Protein AF-A0A673BD05-F1 (afdb_monomer_lite)

InterPro domains:
  IPR001156 Transferrin-like domain [PF00405] (2-275)
  IPR001156 Transferrin-like domain [PR00422] (5-19)
  IPR001156 Transferrin-like domain [PR00422] (37-49)
  IPR001156 Transferrin-like domain [PR00422] (56-79)
  IPR001156 Transferrin-like domain [PR00422] (84-100)
  IPR001156 Transferrin-like domain [PR00422] (126-147)
  IPR001156 Transferrin-like domain [PR00422] (188-206)
  IPR001156 Transferrin-like domain [PR00422] (239-257)
  IPR001156 Transferrin-like domain [PR00422] (259-275)
  IPR001156 Transferrin-like domain [PS51408] (1-275)
  IPR001156 Transferrin-like domain [SM00094] (1-281)
  IPR018195 Transferrin family, iron binding site [PS00205] (39-48)
  IPR018195 Transferrin family, iron binding site [PS00206] (129-145)

Secondary structure (DSSP, 8-state):
--SS--EEEE-HHHHHHHHHTT-EEEEEEE-STTS-SEEEEEEEEETTS---GGG-TT-EEEES-TT-IIIIIHHHHHHHHHH--S-GGGTSSEEE-TTS-TTSGGGTT----GGGTT-SSTTSTT-HHHHHHHHHHTTS-SEEEEETTHHHHTSTT-S-GGGTT--GGGEEEE-TT-SS-EEGGGTTTS-SEEEEPPEEEE-GGGHHHHHHHHHHHHHHHSTT-S-SS--TT--GGG---SS-TT--EEEE-S-S-HHHHH-HHHHHHHHHHTT-GGG-TTS-----

Organism: NCBI:txid375764

Sequence (288 aa):
ANGEADFVSADGGEVFTAGKCGLVPVMAEQYDENTAFSYYAVAVVKKGSQVTWQNLQGKRSCHTGIGRTAGWNVPMSHIYNQTNECNFTQFFSSGCAPGADPSSPFCKQCAGIGEDKCSANDDEPYYGYTGAFKCLVEDSGDVAFIKHTTVPENADGNGPDFSQSLSSADFELICPGSQNPVPVTEFASCNLARVPAHAVISHPENRTKIVGILQELQNSFGPNGTNTRFRIFKSEGGRNLLFKDSTKCLQEVQTNNFESFLGNEYINAVRSLRQCTANTPGLYFTLP

Foldseek 3Di:
DPPPDFKFWFFLLVLLVVLVVQWFFWWFFDLDPPDDQWFFWFKKFFPPLPDAPVNQFQWEEAFQAFQDQQRHLLVQLVVCVVPVDLPCCRRYVAYDHAPDDCVGSNQPLWDADDPLRSHQDVSTCLHHQQSSVVSNLVVSTRIGTHTLCSLVCQEPCNRPPSHRDHHQQRMFTHAPPDPDTHRSVCSVVGGSDTAGGTGMIGNPVCSVVVNVVQVVCCCQADPVHPDPVHHPLDDPPQPQPRHGVSGRGIGTDPDRNSCVRGDPSNVSSLVSCVVNVVRNPPSDPPDD

pLDDT: mean 88.71, std 11.87, range [30.31, 98.81]

Radius of gyration: 19.37 Å; chains: 1; bounding box: 47×38×54 Å

Structure (mmCIF, N/CA/C/O backbone):
data_AF-A0A673BD05-F1
#
_entry.id   AF-A0A673BD05-F1
#
loop_
_atom_site.group_PDB
_atom_site.id
_atom_site.type_symbol
_atom_site.label_atom_id
_atom_site.label_alt_id
_atom_site.label_comp_id
_atom_site.label_asym_id
_atom_site.label_entity_id
_atom_site.label_seq_id
_atom_site.pdbx_PDB_ins_code
_atom_site.Cartn_x
_atom_site.Cartn_y
_atom_site.Cartn_z
_atom_site.occupancy
_atom_site.B_iso_or_equiv
_atom_site.auth_seq_id
_atom_site.auth_comp_id
_atom_site.auth_asym_id
_atom_site.auth_atom_id
_atom_site.pdbx_PDB_model_num
ATOM 1 N N . ALA A 1 1 ? 17.372 -14.437 -15.830 1.00 60.25 1 ALA A N 1
ATOM 2 C CA . ALA A 1 1 ? 18.686 -14.762 -15.228 1.00 60.25 1 ALA A CA 1
ATOM 3 C C . ALA A 1 1 ? 19.567 -15.582 -16.173 1.00 60.25 1 ALA A C 1
ATOM 5 O O . ALA A 1 1 ? 20.737 -15.263 -16.309 1.00 60.25 1 ALA A O 1
ATOM 6 N N . ASN A 1 2 ? 19.028 -16.601 -16.851 1.00 79.81 2 ASN A N 1
ATOM 7 C CA . ASN A 1 2 ? 19.734 -17.411 -17.857 1.00 79.81 2 ASN A CA 1
ATOM 8 C C . ASN A 1 2 ? 19.851 -16.757 -19.257 1.00 79.81 2 ASN A C 1
ATOM 10 O O . ASN A 1 2 ? 20.350 -17.400 -20.173 1.00 79.81 2 ASN A O 1
ATOM 14 N N . GLY A 1 3 ? 19.398 -15.508 -19.435 1.00 78.69 3 GLY A N 1
ATOM 15 C CA . GLY A 1 3 ? 19.480 -14.780 -20.710 1.00 78.69 3 GLY A CA 1
ATOM 16 C C . GLY A 1 3 ? 18.372 -15.083 -21.728 1.00 78.69 3 GLY A C 1
ATOM 17 O O . GLY A 1 3 ? 18.466 -14.631 -22.861 1.00 78.69 3 GLY A O 1
ATOM 18 N N . GLU A 1 4 ? 17.321 -15.820 -21.352 1.00 90.00 4 GLU A N 1
ATOM 19 C CA . GLU A 1 4 ? 16.196 -16.140 -22.255 1.00 90.00 4 GLU A CA 1
ATOM 20 C C . GLU A 1 4 ? 15.139 -15.024 -22.354 1.00 90.00 4 GLU A C 1
ATOM 22 O O . GLU A 1 4 ? 14.319 -15.023 -23.269 1.00 90.00 4 GLU A O 1
ATOM 27 N N . ALA A 1 5 ? 15.156 -14.069 -21.420 1.00 91.56 5 ALA A N 1
ATOM 28 C CA . ALA A 1 5 ? 14.274 -12.906 -21.392 1.00 91.56 5 ALA A CA 1
ATOM 29 C C . ALA A 1 5 ? 15.035 -11.669 -20.893 1.00 91.56 5 ALA A C 1
ATOM 31 O O . ALA A 1 5 ? 15.895 -11.779 -20.015 1.00 91.56 5 ALA A O 1
ATOM 32 N N . ASP A 1 6 ? 14.687 -10.498 -21.434 1.00 92.81 6 ASP A N 1
ATOM 33 C CA . ASP A 1 6 ? 15.426 -9.253 -21.192 1.00 92.81 6 ASP A CA 1
ATOM 34 C C . ASP A 1 6 ? 14.848 -8.404 -20.051 1.00 92.81 6 ASP A C 1
ATOM 36 O O . ASP A 1 6 ? 15.608 -7.819 -19.279 1.00 92.81 6 ASP A O 1
ATOM 40 N N . PHE A 1 7 ? 13.518 -8.319 -19.943 1.00 95.12 7 PHE A N 1
ATOM 41 C CA . PHE A 1 7 ? 12.847 -7.525 -18.916 1.00 95.12 7 PHE A CA 1
ATOM 42 C C . PHE A 1 7 ? 11.444 -8.045 -18.591 1.00 95.12 7 PHE A C 1
ATOM 44 O O . PHE A 1 7 ? 10.824 -8.743 -19.392 1.00 95.12 7 PHE A O 1
ATOM 51 N N . VAL A 1 8 ? 10.932 -7.663 -17.424 1.00 94.00 8 VAL A N 1
ATOM 52 C CA . VAL A 1 8 ? 9.550 -7.921 -16.989 1.00 94.00 8 VAL A CA 1
ATOM 53 C C . VAL A 1 8 ? 9.107 -6.810 -16.034 1.00 94.00 8 VAL A C 1
ATOM 55 O O . VAL A 1 8 ? 9.956 -6.268 -15.326 1.00 94.00 8 VAL A O 1
ATOM 58 N N . SER A 1 9 ? 7.820 -6.439 -16.021 1.00 91.69 9 SER A N 1
ATOM 59 C CA . SER A 1 9 ? 7.276 -5.599 -14.941 1.00 91.69 9 SER A CA 1
ATOM 60 C C . SER A 1 9 ? 7.016 -6.468 -13.720 1.00 91.69 9 SER A C 1
ATOM 62 O O . SER A 1 9 ? 6.392 -7.519 -13.837 1.00 91.69 9 SER A O 1
ATOM 64 N N . ALA A 1 10 ? 7.508 -6.031 -12.571 1.00 86.81 10 ALA A N 1
ATOM 65 C CA . ALA A 1 10 ? 7.537 -6.799 -11.343 1.00 86.81 10 ALA A CA 1
ATOM 66 C C . ALA A 1 10 ? 7.006 -5.962 -10.176 1.00 86.81 10 ALA A C 1
ATOM 68 O O . ALA A 1 10 ? 7.249 -4.751 -10.101 1.00 86.81 10 ALA A O 1
ATOM 69 N N . ASP A 1 11 ? 6.300 -6.595 -9.241 1.00 82.12 11 ASP A N 1
ATOM 70 C CA . ASP A 1 11 ? 5.928 -5.932 -7.991 1.00 82.12 11 ASP A CA 1
ATOM 71 C C . ASP A 1 11 ? 7.146 -5.749 -7.060 1.00 82.12 11 ASP A C 1
ATOM 73 O O . ASP A 1 11 ? 8.225 -6.297 -7.284 1.00 82.12 11 ASP A O 1
ATOM 77 N N . GLY A 1 12 ? 7.010 -4.956 -5.993 1.00 80.12 12 GLY A N 1
ATOM 78 C CA . GLY A 1 12 ? 8.133 -4.656 -5.094 1.00 80.12 12 GLY A CA 1
ATOM 79 C C . GLY A 1 12 ? 8.805 -5.889 -4.460 1.00 80.12 12 GLY A C 1
ATOM 80 O O . GLY A 1 12 ? 10.018 -5.880 -4.230 1.00 80.12 12 GLY A O 1
ATOM 81 N N . GLY A 1 13 ? 8.061 -6.963 -4.190 1.00 77.25 13 GLY A N 1
ATOM 82 C CA . GLY A 1 13 ? 8.586 -8.203 -3.615 1.00 77.25 13 GLY A CA 1
ATOM 83 C C . GLY A 1 13 ? 9.377 -9.016 -4.638 1.00 77.25 13 GLY A C 1
ATOM 84 O O . GLY A 1 13 ? 10.430 -9.587 -4.323 1.00 77.25 13 GLY A O 1
ATOM 85 N N . GLU A 1 14 ? 8.922 -9.009 -5.885 1.00 82.44 14 GLU A N 1
ATOM 86 C CA . GLU A 1 14 ? 9.647 -9.573 -7.021 1.00 82.44 14 GLU A CA 1
ATOM 87 C C . GLU A 1 14 ? 10.909 -8.762 -7.330 1.00 82.44 14 GLU A C 1
ATOM 89 O O . GLU A 1 14 ? 11.976 -9.349 -7.494 1.00 82.44 14 GLU A O 1
ATOM 94 N N . VAL A 1 15 ? 10.844 -7.426 -7.289 1.00 88.00 15 VAL A N 1
ATOM 95 C CA . VAL A 1 15 ? 12.015 -6.539 -7.418 1.00 88.00 15 VAL A CA 1
ATOM 96 C C . VAL A 1 15 ? 13.051 -6.833 -6.329 1.00 88.00 15 VAL A C 1
ATOM 98 O O . VAL A 1 15 ? 14.248 -6.874 -6.618 1.00 88.00 15 VAL A O 1
ATOM 101 N N . PHE A 1 16 ? 12.624 -7.097 -5.087 1.00 85.75 16 PHE A N 1
ATOM 102 C CA . PHE A 1 16 ? 13.534 -7.516 -4.014 1.00 85.75 16 PHE A CA 1
ATOM 103 C C . PHE A 1 16 ? 14.258 -8.821 -4.366 1.00 85.75 16 PHE A C 1
ATOM 105 O O . PHE A 1 16 ? 15.477 -8.921 -4.210 1.00 85.75 16 PHE A O 1
ATOM 112 N N . THR A 1 17 ? 13.522 -9.818 -4.857 1.00 83.12 17 THR A N 1
ATOM 113 C CA . THR A 1 17 ? 14.085 -11.125 -5.229 1.00 83.12 17 THR A CA 1
ATOM 114 C C . THR A 1 17 ? 15.017 -11.015 -6.435 1.00 83.12 17 THR A C 1
ATOM 116 O O . THR A 1 17 ? 16.146 -11.506 -6.395 1.00 83.12 17 THR A O 1
ATOM 119 N N . ALA A 1 18 ? 14.584 -10.312 -7.478 1.00 88.56 18 ALA A N 1
ATOM 120 C CA . ALA A 1 18 ? 15.349 -10.038 -8.686 1.00 88.56 18 ALA A CA 1
ATOM 121 C C . ALA A 1 18 ? 16.648 -9.279 -8.383 1.00 88.56 18 ALA A C 1
ATOM 123 O O . ALA A 1 18 ? 17.707 -9.631 -8.901 1.00 88.56 18 ALA A O 1
ATOM 124 N N . GLY A 1 19 ? 16.588 -8.302 -7.476 1.00 90.38 19 GLY A N 1
ATOM 125 C CA . GLY A 1 19 ? 17.749 -7.565 -6.989 1.00 90.38 19 GLY A CA 1
ATOM 126 C C . GLY A 1 19 ? 18.784 -8.453 -6.300 1.00 90.38 19 GLY A C 1
ATOM 127 O O . GLY A 1 19 ? 19.981 -8.329 -6.555 1.00 90.38 19 GLY A O 1
ATOM 128 N N . LYS A 1 20 ? 18.338 -9.424 -5.489 1.00 87.75 20 LYS A N 1
ATOM 129 C CA . LYS A 1 20 ? 19.230 -10.448 -4.913 1.00 87.75 20 LYS A CA 1
ATOM 130 C C . LYS A 1 20 ? 19.833 -11.384 -5.968 1.00 87.75 20 LYS A C 1
ATOM 132 O O . LYS A 1 20 ? 20.891 -11.948 -5.716 1.00 87.75 20 LYS A O 1
ATOM 137 N N . CYS A 1 21 ? 19.216 -11.488 -7.144 1.00 89.88 21 CYS A N 1
ATOM 138 C CA . CYS A 1 21 ? 19.740 -12.216 -8.302 1.00 89.88 21 CYS A CA 1
ATOM 139 C C . CYS A 1 21 ? 20.605 -11.346 -9.240 1.00 89.88 21 CYS A C 1
ATOM 141 O O . CYS A 1 21 ? 20.994 -11.815 -10.307 1.00 89.88 21 CYS A O 1
ATOM 143 N N . GLY A 1 22 ? 20.896 -10.089 -8.878 1.00 92.25 22 GLY A N 1
ATOM 144 C CA . GLY A 1 22 ? 21.739 -9.180 -9.664 1.00 92.25 22 GLY A CA 1
ATOM 145 C C . GLY A 1 22 ? 21.015 -8.387 -10.760 1.00 92.25 22 GLY A C 1
ATOM 146 O O . GLY A 1 22 ? 21.675 -7.707 -11.543 1.00 92.25 22 GLY A O 1
ATOM 147 N N . LEU A 1 23 ? 19.681 -8.447 -10.825 1.00 95.00 23 LEU A N 1
ATOM 148 C CA . LEU A 1 23 ? 18.885 -7.601 -11.721 1.00 95.00 23 LEU A CA 1
ATOM 149 C C . LEU A 1 23 ? 18.661 -6.210 -11.113 1.00 95.00 23 LEU A C 1
ATOM 151 O O . LEU A 1 23 ? 18.770 -6.019 -9.901 1.00 95.00 23 LEU A O 1
ATOM 155 N N . VAL A 1 24 ? 18.324 -5.231 -11.953 1.00 96.00 24 VAL A N 1
ATOM 156 C CA . VAL A 1 24 ? 18.143 -3.832 -11.536 1.00 96.00 24 VAL A CA 1
ATOM 157 C C . VAL A 1 24 ? 16.787 -3.282 -11.984 1.00 96.00 24 VAL A C 1
ATOM 159 O O . VAL A 1 24 ? 16.322 -3.633 -13.073 1.00 96.00 24 VAL A O 1
ATOM 162 N N . PRO A 1 25 ? 16.143 -2.410 -11.185 1.00 94.94 25 PRO A N 1
ATOM 163 C CA . PRO A 1 25 ? 14.960 -1.680 -11.626 1.00 94.94 25 PRO A CA 1
ATOM 164 C C . PRO A 1 25 ? 15.358 -0.617 -12.659 1.00 94.94 25 PRO A C 1
ATOM 166 O O . PRO A 1 25 ? 16.278 0.170 -12.428 1.00 94.94 25 PRO A O 1
ATOM 169 N N . VAL A 1 26 ? 14.671 -0.579 -13.801 1.00 95.75 26 VAL A N 1
ATOM 170 C CA . VAL A 1 26 ? 14.999 0.327 -14.919 1.00 95.75 26 VAL A CA 1
ATOM 171 C C . VAL A 1 26 ? 13.970 1.434 -15.100 1.00 95.75 26 VAL A C 1
ATOM 173 O O . VAL A 1 26 ? 14.326 2.610 -15.164 1.00 95.75 26 VAL A O 1
ATOM 176 N N . MET A 1 27 ? 12.688 1.085 -15.103 1.00 94.69 27 MET A N 1
ATOM 177 C CA . MET A 1 27 ? 11.574 2.028 -15.163 1.00 94.69 27 MET A CA 1
ATOM 178 C C . MET A 1 27 ? 10.511 1.599 -14.167 1.00 94.69 27 MET A C 1
ATOM 180 O O . MET A 1 27 ? 10.373 0.409 -13.912 1.00 94.69 27 MET A O 1
ATOM 184 N N . ALA A 1 28 ? 9.760 2.539 -13.612 1.00 92.62 28 ALA A N 1
ATOM 185 C CA . ALA A 1 28 ? 8.678 2.236 -12.689 1.00 92.62 28 ALA A CA 1
ATOM 186 C C . ALA A 1 28 ? 7.338 2.769 -13.200 1.00 92.62 28 ALA A C 1
ATOM 188 O O . ALA A 1 28 ? 7.279 3.767 -13.922 1.00 92.62 28 ALA A O 1
ATOM 189 N N . GLU A 1 29 ? 6.271 2.057 -12.852 1.00 90.12 29 GLU A N 1
ATOM 190 C CA . GLU A 1 29 ? 4.898 2.423 -13.176 1.00 90.12 29 GLU A CA 1
ATOM 191 C C . GLU A 1 29 ? 4.484 3.647 -12.352 1.00 90.12 29 GLU A C 1
ATOM 193 O O . GLU A 1 29 ? 4.625 3.670 -11.129 1.00 90.12 29 GLU A O 1
ATOM 198 N N . GLN A 1 30 ? 3.971 4.676 -13.021 1.00 86.94 30 GLN A N 1
ATOM 199 C CA . GLN A 1 30 ? 3.410 5.856 -12.375 1.00 86.94 30 GLN A CA 1
ATOM 200 C C . GLN A 1 30 ? 1.890 5.822 -12.509 1.00 86.94 30 GLN A C 1
ATOM 202 O O . GLN A 1 30 ? 1.365 5.671 -13.612 1.00 86.94 30 GLN A O 1
ATOM 207 N N . TYR A 1 31 ? 1.178 5.951 -11.390 1.00 76.25 31 TYR A N 1
ATOM 208 C CA . TYR A 1 31 ? -0.287 5.849 -11.355 1.00 76.25 31 TYR A CA 1
ATOM 209 C C . TYR A 1 31 ? -0.986 7.212 -11.232 1.00 76.25 31 TYR A C 1
ATOM 211 O O . TYR A 1 31 ? -2.127 7.343 -11.672 1.00 76.25 31 TYR A O 1
ATOM 219 N N . ASP A 1 32 ? -0.273 8.225 -10.730 1.00 70.56 32 ASP A N 1
ATOM 220 C CA . ASP A 1 32 ? -0.756 9.593 -10.531 1.00 70.56 32 ASP A CA 1
ATOM 221 C C . ASP A 1 32 ? 0.243 10.597 -11.124 1.00 70.56 32 ASP A C 1
ATOM 223 O O . ASP A 1 32 ? 1.454 10.420 -11.004 1.00 70.56 32 ASP A O 1
ATOM 227 N N . GLU A 1 33 ? -0.243 11.674 -11.746 1.00 56.62 33 GLU A N 1
ATOM 228 C CA . GLU A 1 33 ? 0.597 12.643 -12.480 1.00 56.62 33 GLU A CA 1
ATOM 229 C C . GLU A 1 33 ? 1.530 13.474 -11.575 1.00 56.62 33 GLU A C 1
ATOM 231 O O . GLU A 1 33 ? 2.513 14.031 -12.058 1.00 56.62 33 GLU A O 1
ATOM 236 N N . ASN A 1 34 ? 1.266 13.517 -10.261 1.00 54.19 34 ASN A N 1
ATOM 237 C CA . ASN A 1 34 ? 1.894 14.454 -9.319 1.00 54.19 34 ASN A CA 1
ATOM 238 C C . ASN A 1 34 ? 2.745 13.806 -8.211 1.00 54.19 34 ASN A C 1
ATOM 240 O O . ASN A 1 34 ? 3.255 14.519 -7.346 1.00 54.19 34 ASN A O 1
ATOM 244 N N . THR A 1 35 ? 2.915 12.484 -8.195 1.00 54.25 35 THR A N 1
ATOM 245 C CA . THR A 1 35 ? 3.624 11.782 -7.110 1.00 54.25 35 THR A CA 1
ATOM 246 C C . THR A 1 35 ? 4.731 10.868 -7.621 1.00 54.25 35 THR A C 1
ATOM 248 O O . THR A 1 35 ? 4.668 10.298 -8.708 1.00 54.25 35 THR A O 1
ATOM 251 N N . ALA A 1 36 ? 5.779 10.744 -6.798 1.00 60.22 36 ALA A N 1
ATOM 252 C CA . ALA A 1 36 ? 6.860 9.779 -6.972 1.00 60.22 36 ALA A CA 1
ATOM 253 C C . ALA A 1 36 ? 6.306 8.350 -7.144 1.00 60.22 36 ALA A C 1
ATOM 255 O O . ALA A 1 36 ? 5.200 8.074 -6.694 1.00 60.22 36 ALA A O 1
ATOM 256 N N . PHE A 1 37 ? 7.104 7.442 -7.723 1.00 71.56 37 PHE A N 1
ATOM 257 C CA . PHE A 1 37 ? 6.853 6.001 -7.947 1.00 71.56 37 PHE A CA 1
ATOM 258 C C . PHE A 1 37 ? 6.578 5.163 -6.687 1.00 71.56 37 PHE A C 1
ATOM 260 O O . PHE A 1 37 ? 7.172 4.110 -6.463 1.00 71.56 37 PHE A O 1
ATOM 267 N N . SER A 1 38 ? 5.773 5.667 -5.775 1.00 78.44 38 SER A N 1
ATOM 268 C CA . SER A 1 38 ? 5.588 5.123 -4.455 1.00 78.44 38 SER A CA 1
ATOM 269 C C . SER A 1 38 ? 4.335 5.692 -3.836 1.00 78.44 38 SER A C 1
ATOM 271 O O . SER A 1 38 ? 4.038 6.873 -4.000 1.00 78.44 38 SER A O 1
ATOM 273 N N . TYR A 1 39 ? 3.701 4.898 -2.998 1.00 83.69 39 TYR A N 1
ATOM 274 C CA . TYR A 1 39 ? 2.686 5.378 -2.083 1.00 83.69 39 TYR A CA 1
ATOM 275 C C . TYR A 1 39 ? 3.085 5.011 -0.658 1.00 83.69 39 TYR A C 1
ATOM 277 O O . TYR A 1 39 ? 3.862 4.091 -0.428 1.00 83.69 39 TYR A O 1
ATOM 285 N N . TYR A 1 40 ? 2.539 5.710 0.324 1.00 90.56 40 TYR A N 1
ATOM 286 C CA . TYR A 1 40 ? 2.730 5.358 1.725 1.00 90.56 40 TYR A CA 1
ATOM 287 C C . TYR A 1 40 ? 1.655 4.373 2.176 1.00 90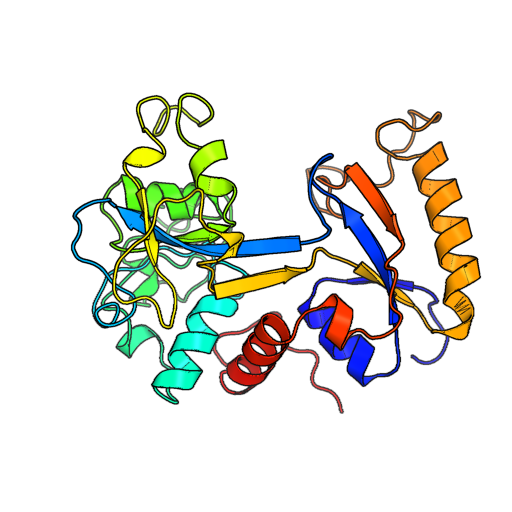.56 40 TYR A C 1
ATOM 289 O O . TYR A 1 40 ? 0.463 4.624 1.971 1.00 90.56 40 TYR A O 1
ATOM 297 N N . ALA A 1 41 ? 2.078 3.252 2.760 1.00 93.56 41 ALA A N 1
ATOM 298 C CA . ALA A 1 41 ? 1.207 2.374 3.532 1.00 93.56 41 ALA A CA 1
ATOM 299 C C . ALA A 1 41 ? 1.014 2.985 4.922 1.00 93.56 41 ALA A C 1
ATOM 301 O O . ALA A 1 41 ? 1.991 3.315 5.593 1.00 93.56 41 ALA A O 1
ATOM 302 N N . VAL A 1 42 ? -0.235 3.141 5.345 1.00 97.50 42 VAL A N 1
ATOM 303 C CA . VAL A 1 42 ? -0.604 3.818 6.591 1.00 97.50 42 VAL A CA 1
ATOM 304 C C . VAL A 1 42 ? -1.609 2.982 7.382 1.00 97.50 42 VAL A C 1
ATOM 306 O O . VAL A 1 42 ? -2.328 2.158 6.812 1.00 97.50 42 VAL A O 1
ATOM 309 N N . ALA A 1 43 ? -1.660 3.209 8.693 1.00 98.62 43 ALA A N 1
ATOM 310 C CA . ALA A 1 43 ? -2.718 2.713 9.564 1.00 98.62 43 ALA A CA 1
ATOM 311 C C . ALA A 1 43 ? -3.630 3.884 9.941 1.00 98.62 43 ALA A C 1
ATOM 313 O O . ALA A 1 43 ? -3.168 4.864 10.522 1.00 98.62 43 ALA A O 1
ATOM 314 N N . VAL A 1 44 ? -4.904 3.783 9.576 1.00 98.81 44 VAL A N 1
ATOM 315 C CA . VAL A 1 44 ? -5.916 4.826 9.760 1.00 98.81 44 VAL A CA 1
ATOM 316 C C . VAL A 1 44 ? -6.864 4.423 10.877 1.00 98.81 44 VAL A C 1
ATOM 318 O O . VAL A 1 44 ? -7.305 3.276 10.933 1.00 98.81 44 VAL A O 1
ATOM 321 N N . VAL A 1 45 ? -7.200 5.372 11.742 1.00 98.75 45 VAL A N 1
ATOM 322 C CA . VAL A 1 45 ? -8.176 5.221 12.825 1.00 98.75 45 VAL A CA 1
ATOM 323 C C . VAL A 1 45 ? -9.191 6.360 12.765 1.00 98.75 45 VAL A C 1
ATOM 325 O O . VAL A 1 45 ? -8.924 7.410 12.178 1.00 98.75 45 VAL A O 1
ATOM 328 N N . LYS A 1 46 ? -10.359 6.177 13.385 1.00 98.50 46 LYS A N 1
ATOM 329 C CA . LYS A 1 46 ? -11.296 7.287 13.597 1.00 98.50 46 LYS A CA 1
ATOM 330 C C . LYS A 1 46 ? -10.735 8.254 14.634 1.00 98.50 46 LYS A C 1
ATOM 332 O O . LYS A 1 46 ? -10.201 7.830 15.667 1.00 98.50 46 LYS A O 1
ATOM 337 N N . LYS A 1 47 ? -10.913 9.547 14.389 1.00 97.88 47 LYS A N 1
ATOM 338 C CA . LYS A 1 47 ? -10.545 10.604 15.324 1.00 97.88 47 LYS A CA 1
ATOM 339 C C . LYS A 1 47 ? -11.267 10.423 16.655 1.00 97.88 47 LYS A C 1
ATOM 341 O O . LYS A 1 47 ? -12.462 10.142 16.702 1.00 97.88 47 LYS A O 1
ATOM 346 N N . GLY A 1 48 ? -10.527 10.559 17.752 1.00 95.75 48 GLY A N 1
ATOM 347 C CA . GLY A 1 48 ? -11.070 10.404 19.106 1.00 95.75 48 GLY A CA 1
ATOM 348 C C . GLY A 1 48 ? -11.269 8.956 19.579 1.00 95.75 48 GLY A C 1
ATOM 349 O O . GLY A 1 48 ? -11.626 8.765 20.741 1.00 95.75 48 GLY A O 1
ATOM 350 N N . SER A 1 49 ? -10.965 7.943 18.756 1.00 96.56 49 SER A N 1
ATOM 351 C CA . SER A 1 49 ? -11.080 6.511 19.111 1.00 96.56 49 SER A CA 1
ATOM 352 C C . SER A 1 49 ? -10.132 6.041 20.225 1.00 96.56 49 SER A C 1
ATOM 354 O O . SER A 1 49 ? -10.278 4.927 20.728 1.00 96.56 49 SER A O 1
ATOM 356 N N . GLN A 1 50 ? -9.152 6.869 20.611 1.00 95.88 50 GLN A N 1
ATOM 357 C CA . GLN A 1 50 ? -8.075 6.542 21.558 1.00 95.88 50 GLN A CA 1
ATOM 358 C C . GLN A 1 50 ? -7.176 5.374 21.111 1.00 95.88 50 GLN A C 1
ATOM 360 O O . GLN A 1 50 ? -6.364 4.885 21.900 1.00 95.88 50 GLN A O 1
ATOM 365 N N . VAL A 1 51 ? -7.303 4.905 19.866 1.00 97.94 51 VAL A N 1
ATOM 366 C CA . VAL A 1 51 ? -6.431 3.869 19.306 1.00 97.94 51 VAL A CA 1
ATOM 367 C C . VAL A 1 51 ? -5.094 4.500 18.926 1.00 97.94 51 VAL A C 1
ATOM 369 O O . VAL A 1 51 ? -5.040 5.515 18.238 1.00 97.94 51 VAL A O 1
ATOM 372 N N . THR A 1 52 ? -4.009 3.884 19.373 1.00 97.75 52 THR A N 1
ATOM 373 C CA . THR A 1 52 ? -2.627 4.243 19.059 1.00 97.75 52 THR A CA 1
ATOM 374 C C . THR A 1 52 ? -1.873 3.000 18.606 1.00 97.75 52 THR A C 1
ATOM 376 O O . THR A 1 52 ? -2.338 1.872 18.774 1.00 97.75 52 THR A O 1
ATOM 379 N N . TRP A 1 53 ? -0.670 3.178 18.056 1.00 96.50 53 TRP A N 1
ATOM 380 C CA . TRP A 1 53 ? 0.168 2.034 17.692 1.00 96.50 53 TRP A CA 1
ATOM 381 C C . TRP A 1 53 ? 0.506 1.155 18.912 1.00 96.50 53 TRP A C 1
ATOM 383 O O . TRP A 1 53 ? 0.579 -0.065 18.808 1.00 96.50 53 TRP A O 1
ATOM 393 N N . GLN A 1 54 ? 0.666 1.763 20.092 1.00 95.25 54 GLN A N 1
ATOM 394 C CA . GLN A 1 54 ? 1.035 1.078 21.333 1.00 95.25 54 GLN A CA 1
ATOM 395 C C . GLN A 1 54 ? -0.102 0.236 21.924 1.00 95.25 54 GLN A C 1
ATOM 397 O O . GLN A 1 54 ? 0.176 -0.734 22.623 1.00 95.25 54 GLN A O 1
ATOM 402 N N . ASN A 1 55 ? -1.366 0.591 21.669 1.00 96.38 55 ASN A N 1
ATOM 403 C CA . ASN A 1 55 ? -2.535 -0.130 22.192 1.00 96.38 55 ASN A CA 1
ATOM 404 C C . ASN A 1 55 ? -3.312 -0.899 21.108 1.00 96.38 55 ASN A C 1
ATOM 406 O O . ASN A 1 55 ? -4.477 -1.254 21.303 1.00 96.38 55 ASN A O 1
ATOM 410 N N . LEU A 1 56 ? -2.658 -1.147 19.971 1.00 97.00 56 LEU A N 1
ATOM 411 C CA . LEU A 1 56 ? -3.246 -1.783 18.798 1.00 97.00 56 LEU A CA 1
ATOM 412 C C . LEU A 1 56 ? -3.572 -3.268 19.016 1.00 97.00 56 LEU A C 1
ATOM 414 O O . LEU A 1 56 ? -4.476 -3.809 18.379 1.00 97.00 56 LEU A O 1
ATOM 418 N N . GLN A 1 57 ? -2.855 -3.930 19.926 1.00 97.56 57 GLN A N 1
ATOM 419 C CA . GLN A 1 57 ? -3.112 -5.322 20.276 1.00 97.56 57 GLN A CA 1
ATOM 420 C C . GLN A 1 57 ? -4.522 -5.484 20.871 1.00 97.56 57 GLN A C 1
ATOM 422 O O . GLN A 1 57 ? -4.971 -4.700 21.705 1.00 97.56 57 GLN A O 1
ATOM 427 N N . GLY A 1 58 ? -5.235 -6.518 20.432 1.00 97.94 58 GLY A N 1
ATOM 428 C CA . GLY A 1 58 ? -6.610 -6.825 20.820 1.00 97.94 58 GLY A CA 1
ATOM 429 C C . GLY A 1 58 ? -7.675 -6.011 20.080 1.00 97.94 58 GLY A C 1
ATOM 430 O O . GLY A 1 58 ? -8.865 -6.275 20.259 1.00 97.94 58 GLY A O 1
ATOM 431 N N . LYS A 1 59 ? -7.295 -5.057 19.223 1.00 98.50 59 LYS A N 1
ATOM 432 C CA . LYS A 1 59 ? -8.241 -4.293 18.396 1.00 98.50 59 LYS A CA 1
ATOM 433 C C . LYS A 1 59 ? -8.770 -5.113 17.222 1.00 98.50 59 LYS A C 1
ATOM 435 O O . LYS A 1 59 ? -8.239 -6.180 16.901 1.00 98.50 59 LYS A O 1
ATOM 440 N N . ARG A 1 60 ? -9.841 -4.618 16.605 1.00 98.62 60 ARG A N 1
ATOM 441 C CA . ARG A 1 60 ? -10.401 -5.148 15.361 1.00 98.62 60 ARG A CA 1
ATOM 442 C C . ARG A 1 60 ? -9.735 -4.477 14.169 1.00 98.62 60 ARG A C 1
ATOM 444 O O . ARG A 1 60 ? -9.575 -3.258 14.177 1.00 98.62 60 ARG A O 1
ATOM 451 N N . SER A 1 61 ? -9.375 -5.233 13.140 1.00 98.69 61 SER A N 1
ATOM 452 C CA . SER A 1 61 ? -8.595 -4.704 12.016 1.00 98.69 61 SER A CA 1
ATOM 453 C C . SER A 1 61 ? -9.266 -4.891 10.655 1.00 98.69 61 SER A C 1
ATOM 455 O O . SER A 1 61 ? -9.899 -5.911 10.383 1.00 98.69 61 SER A O 1
ATOM 457 N N . CYS A 1 62 ? -9.098 -3.902 9.780 1.00 98.81 62 CYS A N 1
ATOM 458 C CA . CYS A 1 62 ? -9.564 -3.909 8.397 1.00 98.81 62 CYS A CA 1
ATOM 459 C C . CYS A 1 62 ? -8.363 -3.930 7.445 1.00 98.81 62 CYS A C 1
ATOM 461 O O . CYS A 1 62 ? -7.466 -3.085 7.530 1.00 98.81 62 CYS A O 1
ATOM 463 N N . HIS A 1 63 ? -8.345 -4.890 6.525 1.00 98.25 63 HIS A N 1
ATOM 464 C CA . HIS A 1 63 ? -7.228 -5.137 5.621 1.00 98.25 63 HIS A CA 1
ATOM 465 C C . HIS A 1 63 ? -7.708 -5.202 4.176 1.00 98.25 63 HIS A C 1
ATOM 467 O O . HIS A 1 63 ? -8.761 -5.751 3.883 1.00 98.25 63 HIS A O 1
ATOM 473 N N . THR A 1 64 ? -6.874 -4.747 3.240 1.00 90.94 64 THR A N 1
ATOM 474 C CA . THR A 1 64 ? -7.190 -4.817 1.801 1.00 90.94 64 THR A CA 1
ATOM 475 C C . THR A 1 64 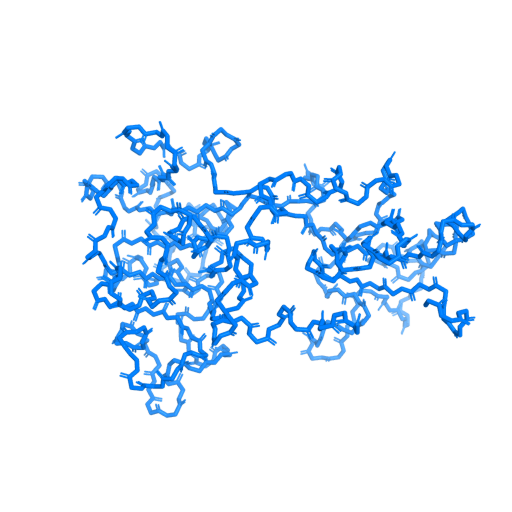? -7.309 -6.243 1.246 1.00 90.94 64 THR A C 1
ATOM 477 O O . THR A 1 64 ? -7.729 -6.418 0.104 1.00 90.94 64 THR A O 1
ATOM 480 N N . GLY A 1 65 ? -6.817 -7.235 1.994 1.00 89.81 65 GLY A N 1
ATOM 481 C CA . GLY A 1 65 ? -6.720 -8.646 1.616 1.00 89.81 65 GLY A CA 1
ATOM 482 C C . GLY A 1 65 ? -5.398 -9.276 2.065 1.00 89.81 65 GLY A C 1
ATOM 483 O O . GLY A 1 65 ? -4.379 -8.579 2.135 1.00 89.81 65 GLY A O 1
ATOM 484 N N . ILE A 1 66 ? -5.415 -10.579 2.361 1.00 87.50 66 ILE A N 1
ATOM 485 C CA . ILE A 1 66 ? -4.229 -11.364 2.745 1.00 87.50 66 ILE A CA 1
ATOM 486 C C . ILE A 1 66 ? -3.137 -11.236 1.678 1.00 87.50 66 ILE A C 1
ATOM 488 O O . ILE A 1 66 ? -3.403 -11.249 0.479 1.00 87.50 66 ILE A O 1
ATOM 492 N N . GLY A 1 67 ? -1.885 -11.085 2.115 1.00 80.94 67 GLY A N 1
ATOM 493 C CA . GLY A 1 67 ? -0.713 -11.026 1.235 1.00 80.94 67 GLY A CA 1
ATOM 494 C C . GLY A 1 67 ? -0.531 -9.712 0.464 1.00 80.94 67 GLY A C 1
ATOM 495 O O . GLY A 1 67 ? 0.499 -9.529 -0.184 1.00 80.94 67 GLY A O 1
ATOM 496 N N . ARG A 1 68 ? -1.479 -8.768 0.539 1.00 82.94 68 ARG A N 1
ATOM 497 C CA . ARG A 1 68 ? -1.349 -7.457 -0.116 1.00 82.94 68 ARG A CA 1
ATOM 498 C C . ARG A 1 68 ? -0.398 -6.544 0.644 1.00 82.94 68 ARG A C 1
ATOM 500 O O . ARG A 1 68 ? -0.378 -6.515 1.870 1.00 82.94 68 ARG A O 1
ATOM 507 N N . THR A 1 69 ? 0.339 -5.716 -0.087 1.00 84.50 69 THR A N 1
ATOM 508 C CA . THR A 1 69 ? 1.442 -4.938 0.484 1.00 84.50 69 THR A CA 1
ATOM 509 C C . THR A 1 69 ? 1.035 -4.004 1.625 1.00 84.50 69 THR A C 1
ATOM 511 O O . THR A 1 69 ? 1.542 -4.142 2.734 1.00 84.50 69 THR A O 1
ATOM 514 N N . ALA A 1 70 ? 0.133 -3.053 1.367 1.00 88.38 70 ALA A N 1
ATOM 515 C CA . ALA A 1 70 ? -0.236 -2.038 2.358 1.00 88.38 70 ALA A CA 1
ATOM 516 C C . ALA A 1 70 ? -1.140 -2.598 3.458 1.00 88.38 70 ALA A C 1
ATOM 518 O O . ALA A 1 70 ? -0.967 -2.265 4.624 1.00 88.38 70 ALA A O 1
ATOM 519 N N . GLY A 1 71 ? -2.106 -3.433 3.065 1.00 91.44 71 GLY A N 1
ATOM 520 C CA . GLY A 1 71 ? -3.128 -3.935 3.972 1.00 91.44 71 GLY A CA 1
ATOM 521 C C . GLY A 1 71 ? -2.709 -5.147 4.785 1.00 91.44 71 GLY A C 1
ATOM 522 O O . GLY A 1 71 ? -3.349 -5.415 5.791 1.00 91.44 71 GLY A O 1
ATOM 523 N N . TRP A 1 72 ? -1.656 -5.868 4.399 1.00 92.19 72 TRP A N 1
ATOM 524 C CA . TRP A 1 72 ? -1.223 -7.071 5.108 1.00 92.19 72 TRP A CA 1
ATOM 525 C C . TRP A 1 72 ? 0.282 -7.087 5.338 1.00 92.19 72 TRP A C 1
ATOM 527 O O . TRP A 1 72 ? 0.720 -7.076 6.482 1.00 92.19 72 TRP A O 1
ATOM 537 N N . ASN A 1 73 ? 1.094 -7.048 4.280 1.00 87.62 73 ASN A N 1
ATOM 538 C CA . ASN A 1 73 ? 2.510 -7.362 4.442 1.00 87.62 73 ASN A CA 1
ATOM 539 C C . ASN A 1 73 ? 3.239 -6.336 5.331 1.00 87.62 73 ASN A C 1
ATOM 541 O O . ASN A 1 73 ? 3.890 -6.666 6.319 1.00 87.62 73 ASN A O 1
ATOM 545 N N . VAL A 1 74 ? 3.094 -5.054 5.017 1.00 91.31 74 VAL A N 1
ATOM 546 C CA . VAL A 1 74 ? 3.724 -3.993 5.804 1.00 91.31 74 VAL A CA 1
ATOM 547 C C . VAL A 1 74 ? 3.268 -4.020 7.275 1.00 91.31 74 VAL A C 1
ATOM 549 O O . VAL A 1 74 ? 4.137 -4.133 8.141 1.00 91.31 74 VAL A O 1
ATOM 552 N N . PRO A 1 75 ? 1.966 -3.979 7.622 1.00 94.50 75 PRO A N 1
ATOM 553 C CA . PRO A 1 75 ? 1.558 -3.964 9.028 1.00 94.50 75 PRO A CA 1
ATOM 554 C C . PRO A 1 75 ? 1.917 -5.248 9.785 1.00 94.50 75 PRO A C 1
ATOM 556 O O . PRO A 1 75 ? 2.406 -5.165 10.911 1.00 94.50 75 PRO A O 1
ATOM 559 N N . MET A 1 76 ? 1.761 -6.424 9.170 1.00 93.88 76 MET A N 1
ATOM 560 C CA . MET A 1 76 ? 2.106 -7.694 9.819 1.00 93.88 76 MET A CA 1
ATOM 561 C C . MET A 1 76 ? 3.608 -7.826 10.071 1.00 93.88 76 MET A C 1
ATOM 563 O O . MET A 1 76 ? 4.014 -8.399 11.079 1.00 93.88 76 MET A O 1
ATOM 567 N N . SER A 1 77 ? 4.449 -7.238 9.216 1.00 92.62 77 SER A N 1
ATOM 568 C CA . SER A 1 77 ? 5.893 -7.204 9.453 1.00 92.62 77 SER A CA 1
ATOM 569 C C . SER A 1 77 ? 6.282 -6.385 10.687 1.00 92.62 77 SER A C 1
ATOM 571 O O . SER A 1 77 ? 7.168 -6.796 11.435 1.00 92.62 77 SER A O 1
ATOM 573 N N . HIS A 1 78 ? 5.597 -5.263 10.946 1.00 93.69 78 HIS A N 1
ATOM 574 C CA . HIS A 1 78 ? 5.830 -4.470 12.153 1.00 93.69 78 HIS A CA 1
ATOM 575 C C . HIS A 1 78 ? 5.404 -5.242 13.400 1.00 93.69 78 HIS A C 1
ATOM 577 O O . HIS A 1 78 ? 6.151 -5.276 14.373 1.00 93.69 78 HIS A O 1
ATOM 583 N N . ILE A 1 79 ? 4.254 -5.919 13.348 1.00 94.38 79 ILE A N 1
ATOM 584 C CA . ILE A 1 79 ? 3.767 -6.766 14.446 1.00 94.38 79 ILE A CA 1
ATOM 585 C C . ILE A 1 79 ? 4.737 -7.919 14.713 1.00 94.38 79 ILE A C 1
ATOM 587 O O . ILE A 1 79 ? 5.103 -8.155 15.864 1.00 94.38 79 ILE A O 1
ATOM 591 N N . TYR A 1 80 ? 5.206 -8.604 13.669 1.00 93.19 80 TYR A N 1
ATOM 592 C CA . TYR A 1 80 ? 6.213 -9.655 13.805 1.00 93.19 80 TYR A CA 1
ATOM 593 C C . TYR A 1 80 ? 7.501 -9.118 14.434 1.00 93.19 80 TYR A C 1
ATOM 595 O O . TYR A 1 80 ? 8.015 -9.711 15.370 1.00 93.19 80 TYR A O 1
ATOM 603 N N . ASN A 1 81 ? 8.002 -7.961 13.997 1.00 91.25 81 ASN A N 1
ATOM 604 C CA . ASN A 1 81 ? 9.216 -7.377 14.578 1.00 91.25 81 ASN A CA 1
ATOM 605 C C . ASN A 1 81 ? 9.062 -7.008 16.063 1.00 91.25 81 ASN A C 1
ATOM 607 O O . ASN A 1 81 ? 10.057 -6.954 16.781 1.00 91.25 81 ASN A O 1
ATOM 611 N N . GLN A 1 82 ? 7.837 -6.750 16.527 1.00 90.38 82 GLN A N 1
ATOM 612 C CA . GLN A 1 82 ? 7.545 -6.453 17.930 1.00 90.38 82 GLN A CA 1
ATOM 613 C C . GLN A 1 82 ? 7.327 -7.706 18.784 1.00 90.38 82 GLN A C 1
ATOM 615 O O . GLN A 1 82 ? 7.707 -7.725 19.950 1.00 90.38 82 GLN A O 1
ATOM 620 N N . THR A 1 83 ? 6.681 -8.727 18.223 1.00 92.62 83 THR A N 1
ATOM 621 C CA . THR A 1 83 ? 6.183 -9.892 18.976 1.00 92.62 83 THR A CA 1
ATOM 622 C C . THR A 1 83 ? 6.994 -11.159 18.739 1.00 92.62 83 THR A C 1
ATOM 624 O O . THR A 1 83 ? 6.981 -12.055 19.573 1.00 92.62 83 THR A O 1
ATOM 627 N N . ASN A 1 84 ? 7.706 -11.229 17.613 1.00 92.25 84 ASN A N 1
ATOM 628 C CA . ASN A 1 84 ? 8.324 -12.428 17.058 1.00 92.25 84 ASN A CA 1
ATOM 629 C C . ASN A 1 84 ? 7.325 -13.585 16.828 1.00 92.25 84 ASN A C 1
ATOM 631 O O . ASN A 1 84 ? 7.718 -14.749 16.795 1.00 92.25 84 ASN A O 1
ATOM 635 N N . GLU A 1 85 ? 6.036 -13.261 16.658 1.00 91.94 85 GLU A N 1
ATOM 636 C CA . GLU A 1 85 ? 4.947 -14.216 16.449 1.00 91.94 85 GLU A CA 1
ATOM 637 C C . GLU A 1 85 ? 4.411 -14.134 15.018 1.00 91.94 85 GLU A C 1
ATOM 639 O O . GLU A 1 85 ? 4.059 -13.063 14.520 1.00 91.94 85 GLU A O 1
ATOM 644 N N . CYS A 1 86 ? 4.290 -15.287 14.358 1.00 89.88 86 CYS A N 1
ATOM 645 C CA . CYS A 1 86 ? 3.654 -15.382 13.041 1.00 89.88 86 CYS A CA 1
ATOM 646 C C . CYS A 1 86 ? 2.145 -15.620 13.125 1.00 89.88 86 CYS A C 1
ATOM 648 O O . CYS A 1 86 ? 1.452 -15.534 12.110 1.00 89.88 86 CYS A O 1
ATOM 650 N N . ASN A 1 87 ? 1.612 -15.927 14.310 1.00 91.88 87 ASN A N 1
ATOM 651 C CA . ASN A 1 87 ? 0.179 -16.096 14.487 1.00 91.88 87 ASN A CA 1
ATOM 652 C C . ASN A 1 87 ? -0.509 -14.754 14.774 1.00 91.88 87 ASN A C 1
ATOM 654 O O . ASN A 1 87 ? -0.831 -14.416 15.914 1.00 91.88 87 ASN A O 1
ATOM 658 N N . PHE A 1 88 ? -0.783 -13.993 13.714 1.00 93.56 88 PHE A N 1
ATOM 659 C CA . PHE A 1 88 ? -1.398 -12.668 13.827 1.00 93.56 88 PHE A CA 1
ATOM 660 C C . PHE A 1 88 ? -2.831 -12.687 14.388 1.00 93.56 88 PHE A C 1
ATOM 662 O O . PHE A 1 88 ? -3.313 -11.649 14.844 1.00 93.56 88 PHE A O 1
ATOM 669 N N . THR A 1 89 ? -3.497 -13.852 14.444 1.00 94.19 89 THR A N 1
ATOM 670 C CA . THR A 1 89 ? -4.814 -13.985 15.098 1.00 94.19 89 THR A CA 1
ATOM 671 C C . THR A 1 89 ? -4.732 -13.862 16.622 1.00 94.19 89 THR A C 1
ATOM 673 O O . THR A 1 89 ? -5.766 -13.804 17.279 1.00 94.19 89 THR A O 1
ATOM 676 N N . GLN A 1 90 ? -3.528 -13.887 17.203 1.00 94.62 90 GLN A N 1
ATOM 677 C CA . GLN A 1 90 ? -3.302 -13.619 18.627 1.00 94.62 90 GLN A CA 1
ATOM 678 C C . GLN A 1 90 ? -3.045 -12.132 18.902 1.00 94.62 90 GLN A C 1
ATOM 680 O O . GLN A 1 90 ? -3.168 -11.685 20.043 1.00 94.62 90 GLN A O 1
ATOM 685 N N . PHE A 1 91 ? -2.694 -11.361 17.868 1.00 97.19 91 PHE A N 1
ATOM 686 C CA . PHE A 1 91 ? -2.464 -9.928 17.990 1.00 97.19 91 PHE A CA 1
ATOM 687 C C . PHE A 1 91 ? -3.765 -9.136 17.859 1.00 97.19 91 PHE A C 1
ATOM 689 O O . PHE A 1 91 ? -4.059 -8.315 18.720 1.00 97.19 91 PHE A O 1
ATOM 696 N N . PHE A 1 92 ? -4.563 -9.387 16.818 1.00 98.06 92 PHE A N 1
ATOM 697 C CA . PHE A 1 92 ? -5.882 -8.766 16.643 1.00 98.06 92 PHE A CA 1
ATOM 698 C C . PHE A 1 92 ? -6.985 -9.661 17.208 1.00 98.06 92 PHE A C 1
ATOM 700 O O . PHE A 1 92 ? -6.921 -10.881 17.080 1.00 98.06 92 PHE A O 1
ATOM 707 N N . SER A 1 93 ? -8.028 -9.074 17.804 1.00 97.31 93 SER A N 1
ATOM 708 C CA . SER A 1 93 ? -9.144 -9.864 18.357 1.00 97.31 93 SER A CA 1
ATOM 709 C C . SER A 1 93 ? -10.027 -10.477 17.267 1.00 97.31 93 SER A C 1
ATOM 711 O O . SER A 1 93 ? -10.563 -11.577 17.417 1.00 97.31 93 SER A O 1
ATOM 713 N N . SER A 1 94 ? -10.211 -9.743 16.172 1.00 98.19 94 SER A N 1
ATOM 714 C CA . SER A 1 94 ? -10.906 -10.160 14.956 1.00 98.19 94 SER A CA 1
ATOM 715 C C . SER A 1 94 ? -10.668 -9.127 13.856 1.00 98.19 94 SER A C 1
ATOM 717 O O . SER A 1 94 ? -10.063 -8.087 14.100 1.00 98.19 94 SER A O 1
ATOM 719 N N . GLY A 1 95 ? -11.162 -9.372 12.650 1.00 98.06 95 GLY A N 1
ATOM 720 C CA . GLY A 1 95 ? -11.080 -8.374 11.596 1.00 98.06 95 GLY A CA 1
ATOM 721 C C . GLY A 1 95 ? -11.793 -8.784 10.324 1.00 98.06 95 GLY A C 1
ATOM 722 O O . GLY A 1 95 ? -12.541 -9.767 10.317 1.00 98.06 95 GLY A O 1
ATOM 723 N N . CYS A 1 96 ? -11.537 -8.006 9.276 1.00 98.56 96 CYS A N 1
ATOM 724 C CA . CYS A 1 96 ? -11.757 -8.400 7.897 1.00 98.56 96 CYS A CA 1
ATOM 725 C C . CYS A 1 96 ? -10.431 -8.363 7.125 1.00 98.56 96 CYS A C 1
ATOM 727 O O . CYS A 1 96 ? -9.864 -7.291 6.904 1.00 98.56 96 CYS A O 1
ATOM 729 N N . ALA A 1 97 ? -9.930 -9.532 6.732 1.00 97.69 97 ALA A N 1
ATOM 730 C CA . ALA A 1 97 ? -8.815 -9.710 5.812 1.00 97.69 97 ALA A CA 1
ATOM 731 C C . ALA A 1 97 ? -9.231 -10.699 4.718 1.00 97.69 97 ALA A C 1
ATOM 733 O O . ALA A 1 97 ? -9.040 -11.906 4.875 1.00 97.69 97 ALA A O 1
ATOM 734 N N . PRO A 1 98 ? -9.811 -10.205 3.615 1.00 95.88 98 PRO A N 1
ATOM 735 C CA . PRO A 1 98 ? -10.315 -11.084 2.572 1.00 95.88 98 PRO A CA 1
ATOM 736 C C . PRO A 1 98 ? -9.219 -11.968 1.959 1.00 95.88 98 PRO A C 1
ATOM 738 O O . PRO A 1 98 ? -8.067 -11.546 1.815 1.00 95.88 98 PRO A O 1
ATOM 741 N N . GLY A 1 99 ? -9.572 -13.204 1.620 1.00 91.38 99 GLY A N 1
ATOM 742 C CA . GLY A 1 99 ? -8.652 -14.272 1.228 1.00 91.38 99 GLY A CA 1
ATOM 743 C C . GLY A 1 99 ? -8.088 -15.087 2.395 1.00 91.38 99 GLY A C 1
ATOM 744 O O . GLY A 1 99 ? -7.299 -16.000 2.160 1.00 91.38 99 GLY A O 1
ATOM 745 N N . ALA A 1 100 ? -8.452 -14.773 3.642 1.00 93.25 100 ALA A N 1
ATOM 746 C CA . ALA A 1 100 ? -8.150 -15.631 4.784 1.00 93.25 100 ALA A CA 1
ATOM 747 C C . ALA A 1 100 ? -9.032 -16.890 4.779 1.00 93.25 100 ALA A C 1
ATOM 749 O O . ALA A 1 100 ? -10.071 -16.936 4.124 1.00 93.25 100 ALA A O 1
ATOM 750 N N . ASP A 1 101 ? -8.630 -17.900 5.556 1.00 92.31 101 ASP A N 1
ATOM 751 C CA . ASP A 1 101 ? -9.495 -19.046 5.840 1.00 92.31 101 ASP A CA 1
ATOM 752 C C . ASP A 1 101 ? -10.843 -18.549 6.414 1.00 92.31 101 ASP A C 1
ATOM 754 O O . ASP A 1 101 ? -10.820 -17.784 7.384 1.00 92.31 101 ASP A O 1
ATOM 758 N N . PRO A 1 102 ? -12.005 -18.965 5.872 1.00 92.50 102 PRO A N 1
ATOM 759 C CA . PRO A 1 102 ? -13.314 -18.485 6.325 1.00 92.50 102 PRO A CA 1
ATOM 760 C C . PRO A 1 102 ? -13.595 -18.684 7.824 1.00 92.50 102 PRO A C 1
ATOM 762 O O . PRO A 1 102 ? -14.379 -17.937 8.411 1.00 92.50 102 PRO A O 1
ATOM 765 N N . SER A 1 103 ? -12.954 -19.666 8.467 1.00 94.06 103 SER A N 1
ATOM 766 C CA . SER A 1 103 ? -13.069 -19.923 9.911 1.00 94.06 103 SER A CA 1
ATOM 767 C C . SER A 1 103 ? -12.179 -19.013 10.773 1.00 94.06 103 SER A C 1
ATOM 769 O O . SER A 1 103 ? -12.334 -18.954 11.997 1.00 94.06 103 SER A O 1
ATOM 771 N N . SER A 1 104 ? -11.261 -18.270 10.150 1.00 95.62 104 SER A N 1
ATOM 772 C CA . SER A 1 104 ? -10.321 -17.374 10.817 1.00 95.62 104 SER A CA 1
ATOM 773 C C . SER A 1 104 ? -11.025 -16.197 11.506 1.00 95.62 104 SER A C 1
ATOM 775 O O . SER A 1 104 ? -11.979 -15.625 10.965 1.00 95.62 104 SER A O 1
ATOM 777 N N . PRO A 1 105 ? -10.516 -15.712 12.661 1.00 97.50 105 PRO A N 1
ATOM 778 C CA . PRO A 1 105 ? -10.961 -14.450 13.255 1.00 97.50 105 PRO A CA 1
ATOM 779 C C . PRO A 1 105 ? -10.887 -13.249 12.301 1.00 97.50 105 PRO A C 1
ATOM 781 O O . PRO A 1 105 ? -11.632 -12.286 12.489 1.00 97.50 105 PRO A O 1
ATOM 784 N N . PHE A 1 106 ? -10.033 -13.317 11.276 1.00 97.50 106 PHE A N 1
ATOM 785 C CA . PHE A 1 106 ? -9.911 -12.301 10.234 1.00 97.50 106 PHE A CA 1
ATOM 786 C C . PHE A 1 106 ? -11.056 -12.288 9.215 1.00 97.50 106 PHE A C 1
ATOM 788 O O . PHE A 1 106 ? -11.081 -11.384 8.397 1.00 97.50 106 PHE A O 1
ATOM 795 N N . CYS A 1 107 ? -12.008 -13.220 9.250 1.00 97.75 107 CYS A N 1
ATOM 796 C CA . CYS A 1 107 ? -13.205 -13.157 8.403 1.00 97.75 107 CYS A CA 1
ATOM 797 C C . CYS A 1 107 ? -14.466 -12.738 9.175 1.00 97.75 107 CYS A C 1
ATOM 799 O O . CYS A 1 107 ? -15.540 -12.590 8.591 1.00 97.75 107 CYS A O 1
ATOM 801 N N . LYS A 1 108 ? -14.366 -12.524 10.496 1.00 97.81 108 LYS A N 1
ATOM 802 C CA . LYS A 1 108 ? -15.529 -12.241 11.354 1.00 97.81 108 LYS A CA 1
ATOM 803 C C . LYS A 1 108 ? -16.230 -10.938 10.985 1.00 97.81 108 LYS A C 1
ATOM 805 O O . LYS A 1 108 ? -17.458 -10.924 10.957 1.00 97.81 108 LYS A O 1
ATOM 810 N N . GLN A 1 109 ? -15.455 -9.891 10.706 1.00 98.19 109 GLN A N 1
ATOM 811 C CA . GLN A 1 109 ? -15.964 -8.548 10.422 1.00 98.19 109 GLN A CA 1
ATOM 812 C C . GLN A 1 109 ? -16.196 -8.305 8.927 1.00 98.19 109 GLN A C 1
ATOM 814 O O . GLN A 1 109 ? -16.562 -7.199 8.565 1.00 98.19 109 GLN A O 1
ATOM 819 N N . CYS A 1 110 ? -15.956 -9.286 8.053 1.00 98.31 110 CYS A N 1
ATOM 820 C CA . CYS A 1 110 ? -16.227 -9.130 6.625 1.00 98.31 110 CYS A CA 1
ATOM 821 C C . CYS A 1 110 ? -17.735 -9.085 6.336 1.00 98.31 110 CYS A C 1
ATOM 823 O O . CYS A 1 110 ? -18.521 -9.733 7.040 1.00 98.31 110 CYS A O 1
ATOM 825 N N . ALA A 1 111 ? -18.120 -8.313 5.319 1.00 97.50 111 ALA A N 1
ATOM 826 C CA . ALA A 1 111 ? -19.503 -7.929 5.048 1.00 97.50 111 ALA A CA 1
ATOM 827 C C . ALA A 1 111 ? -20.172 -8.762 3.943 1.00 97.50 111 ALA A C 1
ATOM 829 O O . ALA A 1 111 ? -21.389 -8.668 3.774 1.00 97.50 111 ALA A O 1
ATOM 830 N N . GLY A 1 112 ? -19.410 -9.575 3.204 1.00 95.25 112 GLY A N 1
ATOM 831 C CA . GLY A 1 112 ? -19.949 -10.467 2.184 1.00 95.25 112 GLY A CA 1
ATOM 832 C C . GLY A 1 112 ? -20.904 -11.513 2.768 1.00 95.25 112 GLY A C 1
ATOM 833 O O . GLY A 1 112 ? -20.926 -11.783 3.976 1.00 95.25 112 GLY A O 1
ATOM 834 N N . ILE A 1 113 ? -21.720 -12.105 1.897 1.00 93.88 113 ILE A N 1
ATOM 835 C CA . ILE A 1 113 ? -22.779 -13.051 2.264 1.00 93.88 113 ILE A CA 1
ATOM 836 C C . ILE A 1 113 ? -22.493 -14.399 1.602 1.00 93.88 113 ILE A C 1
ATOM 838 O O . ILE A 1 113 ? -22.128 -14.459 0.435 1.00 93.88 113 ILE A O 1
ATOM 842 N N . GLY A 1 114 ? -22.695 -15.496 2.336 1.00 93.38 114 GLY A 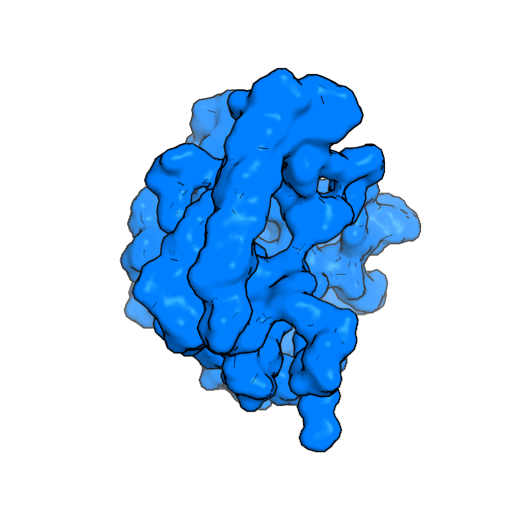N 1
ATOM 843 C CA . GLY A 1 114 ? -22.469 -16.840 1.801 1.00 93.38 114 GLY A CA 1
ATOM 844 C C . GLY A 1 114 ? -21.011 -17.045 1.386 1.00 93.38 114 GLY A C 1
ATOM 845 O O . GLY A 1 114 ? -20.110 -16.754 2.170 1.00 93.38 114 GLY A O 1
ATOM 846 N N . GLU A 1 115 ? -20.807 -17.529 0.162 1.00 90.25 115 GLU A N 1
ATOM 847 C CA . GLU A 1 115 ? -19.481 -17.792 -0.420 1.00 90.25 115 GLU A CA 1
ATOM 848 C C . GLU A 1 115 ? -18.674 -16.510 -0.685 1.00 90.25 115 GLU A C 1
ATOM 850 O O . GLU A 1 115 ? -17.446 -16.554 -0.723 1.00 90.25 115 GLU A O 1
ATOM 855 N N . ASP A 1 116 ? -19.342 -15.357 -0.800 1.00 93.50 116 ASP A N 1
ATOM 856 C CA . ASP A 1 116 ? -18.672 -14.079 -1.057 1.00 93.50 116 ASP A CA 1
ATOM 857 C C . ASP A 1 116 ? -18.048 -13.500 0.219 1.00 93.50 116 ASP A C 1
ATOM 859 O O . ASP A 1 116 ? -17.186 -12.621 0.154 1.00 93.50 116 ASP A O 1
ATOM 863 N N . LYS A 1 117 ? -18.440 -14.002 1.401 1.00 96.69 117 LYS A N 1
ATOM 864 C CA . LYS A 1 117 ? -17.889 -13.539 2.675 1.00 96.69 117 LYS A CA 1
ATOM 865 C C . LYS A 1 117 ? -16.397 -13.836 2.755 1.00 96.69 117 LYS A C 1
ATOM 867 O O . LYS A 1 117 ? -15.981 -14.990 2.755 1.00 96.69 117 LYS A O 1
ATOM 872 N N . CYS A 1 118 ? -15.604 -12.785 2.956 1.00 96.75 118 CYS A N 1
ATOM 873 C CA . CYS A 1 118 ? -14.147 -12.857 3.038 1.00 96.75 118 CYS A CA 1
ATOM 874 C C . CYS A 1 118 ? -13.478 -13.314 1.727 1.00 96.75 118 CYS A C 1
ATOM 876 O O . CYS A 1 118 ? -12.302 -13.679 1.741 1.00 96.75 118 CYS A O 1
ATOM 878 N N . SER A 1 119 ? -14.189 -13.289 0.596 1.00 93.81 119 SER A N 1
ATOM 879 C CA . SER A 1 119 ? -13.627 -13.620 -0.715 1.00 93.81 119 SER A CA 1
ATOM 880 C C . SER A 1 119 ? -12.608 -12.561 -1.162 1.00 93.81 119 SER A C 1
ATOM 882 O O . SER A 1 119 ? -12.735 -11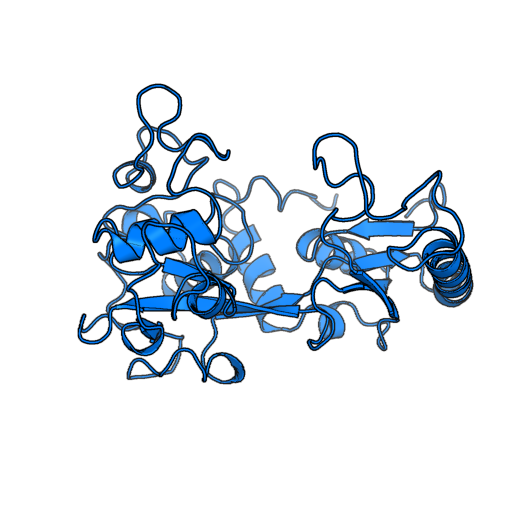.374 -0.878 1.00 93.81 119 SER A O 1
ATOM 884 N N . ALA A 1 120 ? -11.532 -12.973 -1.837 1.00 89.25 120 ALA A N 1
ATOM 885 C CA . ALA A 1 120 ? -10.462 -12.062 -2.262 1.00 89.25 120 ALA A CA 1
ATOM 886 C C . ALA A 1 120 ? -10.784 -11.333 -3.585 1.00 89.25 120 ALA A C 1
ATOM 888 O O . ALA A 1 120 ? -9.919 -11.240 -4.460 1.00 89.25 120 ALA A O 1
ATOM 889 N N . ASN A 1 121 ? -12.019 -10.858 -3.742 1.00 85.38 121 ASN A N 1
ATOM 890 C CA . ASN A 1 121 ? -12.526 -10.177 -4.931 1.00 85.38 121 ASN A CA 1
ATOM 891 C C . ASN A 1 121 ? -13.541 -9.081 -4.538 1.00 85.38 121 ASN A C 1
ATOM 893 O O . ASN A 1 121 ? -13.813 -8.873 -3.357 1.00 85.38 121 ASN A O 1
ATOM 897 N N . ASP A 1 122 ? -14.085 -8.375 -5.529 1.00 85.06 122 ASP A N 1
ATOM 898 C CA . ASP A 1 122 ? -15.003 -7.250 -5.305 1.00 85.06 122 ASP A CA 1
ATOM 899 C C . ASP A 1 122 ? -16.421 -7.667 -4.851 1.00 85.06 122 ASP A C 1
ATOM 901 O O . ASP A 1 122 ? -17.223 -6.794 -4.517 1.00 85.06 122 ASP A O 1
ATOM 905 N N . ASP A 1 123 ? -16.732 -8.970 -4.792 1.00 91.69 123 ASP A N 1
ATOM 906 C CA . ASP A 1 123 ? -17.994 -9.478 -4.233 1.00 91.69 123 ASP A CA 1
ATOM 907 C C . ASP A 1 123 ? -18.005 -9.371 -2.692 1.00 91.69 123 ASP A C 1
ATOM 909 O O . ASP A 1 123 ? -19.068 -9.254 -2.079 1.00 91.69 123 ASP A O 1
ATOM 913 N N . GLU A 1 124 ? -16.830 -9.325 -2.047 1.00 96.00 124 GLU A N 1
ATOM 914 C CA . GLU A 1 124 ? -16.675 -8.940 -0.640 1.00 96.00 124 GLU A CA 1
ATOM 915 C C . GLU A 1 124 ? -16.642 -7.402 -0.501 1.00 96.00 124 GLU A C 1
ATOM 917 O O . GLU A 1 124 ? -15.650 -6.769 -0.875 1.00 96.00 124 GLU A O 1
ATOM 922 N N . PRO A 1 125 ? -17.651 -6.757 0.121 1.00 96.62 125 PRO A N 1
ATOM 923 C CA . PRO A 1 125 ? -17.726 -5.295 0.194 1.00 96.62 125 PRO A CA 1
ATOM 924 C C . PRO A 1 125 ? -16.564 -4.622 0.935 1.00 96.62 125 PRO A C 1
ATOM 926 O O . PRO A 1 125 ? -16.337 -3.422 0.756 1.00 96.62 125 PRO A O 1
ATOM 929 N N . TYR A 1 126 ? -15.848 -5.356 1.794 1.00 98.12 126 TYR A N 1
ATOM 930 C CA . TYR A 1 126 ? -14.668 -4.862 2.506 1.00 98.12 126 TYR A CA 1
ATOM 931 C C . TYR A 1 126 ? -13.334 -5.201 1.817 1.00 98.12 126 TYR A C 1
ATOM 933 O O . TYR A 1 126 ? -12.266 -4.965 2.389 1.00 98.12 126 TYR A O 1
ATOM 941 N N . TYR A 1 127 ? -13.357 -5.689 0.575 1.00 92.19 127 TYR A N 1
ATOM 942 C CA . TYR A 1 127 ? -12.156 -5.950 -0.211 1.00 92.19 127 TYR A CA 1
ATOM 943 C C . TYR A 1 127 ? -11.477 -4.682 -0.744 1.00 92.19 127 TYR A C 1
ATOM 945 O O . TYR A 1 127 ? -12.093 -3.666 -1.071 1.00 92.19 127 TYR A O 1
ATOM 953 N N . GLY A 1 128 ? -10.146 -4.736 -0.841 1.00 84.69 128 GLY A N 1
ATOM 954 C CA . GLY A 1 128 ? -9.351 -3.653 -1.407 1.00 84.69 128 GLY A CA 1
ATOM 955 C C . GLY A 1 128 ? -9.245 -2.406 -0.536 1.00 84.69 128 GLY A C 1
ATOM 956 O O . GLY A 1 128 ? -9.504 -2.428 0.662 1.00 84.69 128 GLY A O 1
ATOM 957 N N . TYR A 1 129 ? -8.748 -1.317 -1.129 1.00 87.56 129 TYR A N 1
ATOM 958 C CA . TYR A 1 129 ? -8.477 -0.075 -0.396 1.00 87.56 129 TYR A CA 1
ATOM 959 C C . TYR A 1 129 ? -9.765 0.593 0.087 1.00 87.56 129 TYR A C 1
ATOM 961 O O . TYR A 1 129 ? -9.898 0.866 1.278 1.00 87.56 129 TYR A O 1
ATOM 969 N N . THR A 1 130 ? -10.722 0.804 -0.820 1.00 89.75 130 THR A N 1
ATOM 970 C CA . THR A 1 130 ? -12.024 1.394 -0.489 1.00 89.75 130 THR A CA 1
ATOM 971 C C . THR A 1 130 ? -12.808 0.512 0.479 1.00 89.75 130 THR A C 1
ATOM 973 O O . THR A 1 130 ? -13.342 1.036 1.451 1.00 89.75 130 THR A O 1
ATOM 976 N N . GLY A 1 131 ? -12.819 -0.812 0.291 1.00 94.81 131 GLY A N 1
ATOM 977 C CA . GLY A 1 131 ? -13.510 -1.730 1.198 1.00 94.81 131 GLY A CA 1
ATOM 978 C C . GLY A 1 131 ? -12.891 -1.783 2.599 1.00 94.81 131 GLY A C 1
ATOM 979 O O . GLY A 1 131 ? -13.612 -1.715 3.592 1.00 94.81 131 GLY A O 1
ATOM 980 N N . ALA A 1 132 ? -11.560 -1.800 2.717 1.00 98.12 132 ALA A N 1
ATOM 981 C CA . ALA A 1 132 ? -10.901 -1.748 4.023 1.00 98.12 132 ALA A CA 1
ATOM 982 C C . ALA A 1 132 ? -11.157 -0.416 4.753 1.00 98.12 132 ALA A C 1
ATOM 984 O O . ALA A 1 132 ? -11.306 -0.403 5.974 1.00 98.12 132 ALA A O 1
ATOM 985 N N . PHE A 1 133 ? -11.245 0.700 4.020 1.00 98.25 133 PHE A N 1
ATOM 986 C CA . PHE A 1 133 ? -11.673 1.978 4.591 1.00 98.25 133 PHE A CA 1
ATOM 987 C C . PHE A 1 133 ? -13.149 1.941 5.012 1.00 98.25 133 PHE A C 1
ATOM 989 O O . PHE A 1 133 ? -13.469 2.339 6.130 1.00 98.25 133 PHE A O 1
ATOM 996 N N . LYS A 1 134 ? -14.033 1.380 4.179 1.00 97.56 134 LYS A N 1
ATOM 997 C CA . LYS A 1 134 ? -15.452 1.174 4.495 1.00 97.56 134 LYS A CA 1
ATOM 998 C C . LYS A 1 134 ? -15.648 0.359 5.778 1.00 97.56 134 LYS A C 1
ATOM 1000 O O . LYS A 1 134 ? -16.418 0.766 6.637 1.00 97.56 134 LYS A O 1
ATOM 1005 N N . CYS A 1 135 ? -14.878 -0.712 5.961 1.00 98.62 135 CYS A N 1
ATOM 1006 C CA . CYS A 1 135 ? -14.859 -1.524 7.182 1.00 98.62 135 CYS A CA 1
ATOM 1007 C C . CYS A 1 135 ? -14.579 -0.703 8.456 1.00 98.62 135 CYS A C 1
ATOM 1009 O O . CYS A 1 135 ? -15.180 -0.952 9.503 1.00 98.62 135 CYS A O 1
ATOM 1011 N N . LEU A 1 136 ? -13.694 0.298 8.378 1.00 98.69 136 LEU A N 1
ATOM 1012 C CA . LEU A 1 136 ? -13.455 1.234 9.480 1.00 98.69 136 LEU A CA 1
ATOM 1013 C C . LEU A 1 136 ? -14.629 2.206 9.639 1.00 98.69 136 LEU A C 1
ATOM 1015 O O . LEU A 1 136 ? -15.098 2.420 10.753 1.00 98.69 136 LEU A O 1
ATOM 1019 N N . VAL A 1 137 ? -15.113 2.787 8.538 1.00 97.94 137 VAL A N 1
ATOM 1020 C CA . VAL A 1 137 ? -16.236 3.741 8.531 1.00 97.94 137 VAL A CA 1
ATOM 1021 C C . VAL A 1 137 ? -17.486 3.139 9.173 1.00 97.94 137 VAL A C 1
ATOM 1023 O O . VAL A 1 137 ? -18.087 3.783 10.028 1.00 97.94 137 VAL A O 1
ATOM 1026 N N . GLU A 1 138 ? -17.822 1.896 8.839 1.00 97.62 138 GLU A N 1
ATOM 1027 C CA . GLU A 1 138 ? -18.998 1.163 9.332 1.00 97.62 138 GLU A CA 1
ATOM 1028 C C . GLU A 1 138 ? -18.769 0.495 10.705 1.00 97.62 138 GLU A C 1
ATOM 1030 O O . GLU A 1 138 ? -19.476 -0.439 11.077 1.00 97.62 138 GLU A O 1
ATOM 1035 N N . ASP A 1 139 ? -17.760 0.943 11.465 1.00 97.56 139 ASP A N 1
ATOM 1036 C CA . ASP A 1 139 ? -17.461 0.502 12.840 1.00 97.56 139 ASP A CA 1
ATOM 1037 C C . ASP A 1 139 ? -17.216 -1.010 12.994 1.00 97.56 139 ASP A C 1
ATOM 1039 O O . ASP A 1 139 ? -17.272 -1.560 14.101 1.00 97.56 139 ASP A O 1
ATOM 1043 N N . SER A 1 140 ? -16.895 -1.696 11.895 1.00 98.12 140 SER A N 1
ATOM 1044 C CA . SER A 1 140 ? -16.590 -3.130 11.881 1.00 98.12 140 SER A CA 1
ATOM 1045 C C . SER A 1 140 ? -15.155 -3.404 12.349 1.00 98.12 140 SER A C 1
ATOM 1047 O O . SER A 1 140 ? -14.898 -4.419 13.004 1.00 98.12 140 SER A O 1
ATOM 1049 N N . GLY A 1 141 ? -14.235 -2.464 12.106 1.00 98.44 141 GLY A N 1
ATOM 1050 C CA . GLY A 1 141 ? -12.882 -2.451 12.666 1.00 98.44 141 GLY A CA 1
ATOM 1051 C C . GLY A 1 141 ? -12.536 -1.152 13.392 1.00 98.44 141 GLY A C 1
ATOM 1052 O O . GLY A 1 141 ? -13.217 -0.143 13.250 1.00 98.44 141 GLY A O 1
ATOM 1053 N N . ASP A 1 142 ? -11.452 -1.186 14.165 1.00 98.75 142 ASP A N 1
ATOM 1054 C CA . ASP A 1 142 ? -10.930 -0.038 14.917 1.00 98.75 142 ASP A CA 1
ATOM 1055 C C . ASP A 1 142 ? -9.733 0.622 14.200 1.00 98.75 142 ASP A C 1
ATOM 1057 O O . ASP A 1 142 ? -9.372 1.761 14.493 1.00 98.75 142 ASP A O 1
ATOM 1061 N N . VAL A 1 143 ? -9.111 -0.097 13.257 1.00 98.81 143 VAL A N 1
ATOM 1062 C CA . VAL A 1 143 ? -7.992 0.358 12.421 1.00 98.81 143 VAL A CA 1
ATOM 1063 C C . VAL A 1 143 ? -8.135 -0.183 10.996 1.00 98.81 143 VAL A C 1
ATOM 1065 O O . VAL A 1 143 ? -8.484 -1.350 10.812 1.00 98.81 143 VAL A O 1
ATOM 1068 N N . ALA A 1 144 ? -7.816 0.630 9.988 1.00 98.81 144 ALA A N 1
ATOM 1069 C CA . ALA A 1 144 ? -7.686 0.202 8.595 1.00 98.81 144 ALA A CA 1
ATOM 1070 C C . ALA A 1 144 ? -6.250 0.352 8.088 1.00 98.81 144 ALA A C 1
ATOM 1072 O O . ALA A 1 144 ? -5.633 1.407 8.234 1.00 98.81 144 ALA A O 1
ATOM 1073 N N . PHE A 1 145 ? -5.734 -0.687 7.435 1.00 98.50 145 PHE A N 1
ATOM 1074 C CA . PHE A 1 145 ? -4.420 -0.669 6.794 1.00 98.50 145 PHE A CA 1
ATOM 1075 C C . PHE A 1 145 ? -4.568 -0.463 5.286 1.00 98.50 145 PHE A C 1
ATOM 1077 O O . PHE A 1 145 ? -5.012 -1.356 4.563 1.00 98.50 145 PHE A O 1
ATOM 1084 N N . ILE A 1 146 ? -4.214 0.730 4.810 1.00 95.12 146 ILE A N 1
ATOM 1085 C CA . ILE A 1 146 ? -4.529 1.221 3.459 1.00 95.12 146 ILE A CA 1
ATOM 1086 C C . ILE A 1 146 ? -3.405 2.122 2.920 1.00 95.12 146 ILE A C 1
ATOM 1088 O O . ILE A 1 146 ? -2.393 2.345 3.585 1.00 95.12 146 ILE A O 1
ATOM 1092 N N . LYS A 1 147 ? -3.529 2.609 1.677 1.00 91.19 147 LYS A N 1
ATOM 1093 C CA . LYS A 1 147 ? -2.625 3.641 1.138 1.00 91.19 147 LYS A CA 1
ATOM 1094 C C . LYS A 1 147 ? -3.064 5.028 1.624 1.00 91.19 147 LYS A C 1
ATOM 1096 O O . LYS A 1 147 ? -4.262 5.269 1.757 1.00 91.19 147 LYS A O 1
ATOM 1101 N N . HIS A 1 148 ? -2.114 5.940 1.813 1.00 93.00 148 HIS A N 1
ATOM 1102 C CA . HIS A 1 148 ? -2.367 7.312 2.280 1.00 93.00 148 HIS A CA 1
ATOM 1103 C C . HIS A 1 148 ? -3.398 8.098 1.450 1.00 93.00 148 HIS A C 1
ATOM 1105 O O . HIS A 1 148 ? -4.135 8.900 2.012 1.00 93.00 148 HIS A O 1
ATOM 1111 N N . THR A 1 149 ? -3.514 7.840 0.143 1.00 88.12 149 THR A N 1
ATOM 1112 C CA . THR A 1 149 ? -4.490 8.533 -0.714 1.00 88.12 149 THR A CA 1
ATOM 1113 C C . THR A 1 149 ? -5.925 8.022 -0.559 1.00 88.12 149 THR A C 1
ATOM 1115 O O . THR A 1 149 ? -6.854 8.675 -1.010 1.00 88.12 149 THR A O 1
ATOM 1118 N N . THR A 1 150 ? -6.147 6.884 0.107 1.00 88.31 150 THR A N 1
ATOM 1119 C CA . THR A 1 150 ? -7.484 6.266 0.192 1.00 88.31 150 THR A CA 1
ATOM 1120 C C . THR A 1 150 ? -8.491 7.164 0.909 1.00 88.31 150 THR A C 1
ATOM 1122 O O . THR A 1 150 ? -9.619 7.280 0.449 1.00 88.31 150 THR A O 1
ATOM 1125 N N . VAL A 1 151 ? -8.102 7.804 2.018 1.00 93.94 151 VAL A N 1
ATOM 1126 C CA . VAL A 1 151 ? -9.003 8.696 2.769 1.00 93.94 151 VAL A CA 1
ATOM 1127 C C . VAL A 1 151 ? -9.435 9.895 1.915 1.00 93.94 151 VAL A C 1
ATOM 1129 O O . VAL A 1 151 ? -10.637 10.044 1.733 1.00 93.94 151 VAL A O 1
ATOM 1132 N N . PRO A 1 152 ? -8.533 10.707 1.323 1.00 89.88 152 PRO A N 1
ATOM 1133 C CA . PRO A 1 152 ? -8.959 11.828 0.480 1.00 89.88 152 PRO A CA 1
ATOM 1134 C C . PRO A 1 152 ? -9.694 11.393 -0.800 1.00 89.88 152 PRO A C 1
ATOM 1136 O O . PRO A 1 152 ? -10.578 12.110 -1.259 1.00 89.88 152 PRO A O 1
ATOM 1139 N N . GLU A 1 153 ? -9.391 10.212 -1.355 1.00 84.19 153 GLU A N 1
ATOM 1140 C CA . GLU A 1 153 ? -10.138 9.632 -2.487 1.00 84.19 153 GLU A CA 1
ATOM 1141 C C . GLU A 1 153 ? -11.574 9.224 -2.109 1.00 84.19 153 GLU A C 1
ATOM 1143 O O . GLU A 1 153 ? -12.421 9.105 -2.987 1.00 84.19 153 GLU A O 1
ATOM 1148 N N . ASN A 1 154 ? -11.858 8.980 -0.825 1.00 86.00 154 ASN A N 1
ATOM 1149 C CA . ASN A 1 154 ? -13.143 8.452 -0.357 1.00 86.00 154 ASN A CA 1
ATOM 1150 C C . ASN A 1 154 ? -13.807 9.346 0.705 1.00 86.00 154 ASN A C 1
ATOM 1152 O O . ASN A 1 154 ? -14.721 8.898 1.386 1.00 86.00 154 ASN A O 1
ATOM 1156 N N . ALA A 1 155 ? -13.383 10.592 0.862 1.00 91.38 155 ALA A N 1
ATOM 1157 C CA . ALA A 1 155 ? -13.979 11.563 1.776 1.00 91.38 155 ALA A CA 1
ATOM 1158 C C . ALA A 1 155 ? -14.070 12.929 1.085 1.00 91.38 155 ALA A C 1
ATOM 1160 O O . ALA A 1 155 ? -13.690 13.070 -0.080 1.00 91.38 155 ALA A O 1
ATOM 1161 N N . ASP A 1 156 ? -14.600 13.926 1.789 1.00 91.75 156 ASP A N 1
ATOM 1162 C CA . ASP A 1 156 ? -14.725 15.305 1.312 1.00 91.75 156 ASP A CA 1
ATOM 1163 C C . ASP A 1 156 ? -15.513 15.407 -0.013 1.00 91.75 156 ASP A C 1
ATOM 1165 O O . ASP A 1 156 ? -15.219 16.235 -0.874 1.00 91.75 156 ASP A O 1
ATOM 1169 N N . GLY A 1 157 ? -16.511 14.532 -0.192 1.00 87.19 157 GLY A N 1
ATOM 1170 C CA . GLY A 1 157 ? -17.360 14.469 -1.386 1.00 87.19 157 GLY A CA 1
ATOM 1171 C C . GLY A 1 157 ? -16.761 13.740 -2.598 1.00 87.19 157 GLY A C 1
ATOM 1172 O O . GLY A 1 157 ? -17.413 13.695 -3.638 1.00 87.19 157 GLY A O 1
ATOM 1173 N N . ASN A 1 158 ? -15.560 13.156 -2.490 1.00 77.38 158 ASN A N 1
ATOM 1174 C CA . ASN A 1 158 ? -14.890 12.476 -3.614 1.00 77.38 158 ASN A CA 1
ATOM 1175 C C . ASN A 1 158 ? -15.240 10.986 -3.756 1.00 77.38 158 ASN A C 1
ATOM 1177 O O . ASN A 1 158 ? -14.935 10.374 -4.779 1.00 77.38 158 ASN A O 1
ATOM 1181 N N . GLY A 1 159 ? -15.838 10.395 -2.722 1.00 78.00 159 GLY A N 1
ATOM 1182 C CA . GLY A 1 159 ? -16.057 8.958 -2.643 1.00 78.00 159 GLY A CA 1
ATOM 1183 C C . GLY A 1 159 ? -17.455 8.482 -3.055 1.00 78.00 159 GLY A C 1
ATOM 1184 O O . GLY A 1 159 ? -18.331 9.283 -3.386 1.00 78.00 159 GLY A O 1
ATOM 1185 N N . PRO A 1 160 ? -17.671 7.156 -3.043 1.00 79.19 160 PRO A N 1
ATOM 1186 C CA . PRO A 1 160 ? -18.970 6.541 -3.318 1.00 79.19 160 PRO A CA 1
ATOM 1187 C C . PRO A 1 160 ? -20.025 6.903 -2.259 1.00 79.19 160 PRO A C 1
ATOM 1189 O O . PRO A 1 160 ? -19.723 7.489 -1.224 1.00 79.19 160 PRO A O 1
ATOM 1192 N N . ASP A 1 161 ? -21.277 6.501 -2.484 1.00 85.19 161 ASP A N 1
ATOM 1193 C CA . ASP A 1 161 ? -22.439 6.892 -1.665 1.00 85.19 161 ASP A CA 1
ATOM 1194 C C . ASP A 1 161 ? -22.258 6.712 -0.150 1.00 85.19 161 ASP A C 1
ATOM 1196 O O . ASP A 1 161 ? -22.699 7.564 0.618 1.00 85.19 161 ASP A O 1
ATOM 1200 N N . PHE A 1 162 ? -21.560 5.659 0.300 1.00 85.62 162 PHE A N 1
ATOM 1201 C CA . PHE A 1 162 ? -21.326 5.422 1.734 1.00 85.62 162 PHE A CA 1
ATOM 1202 C C . PHE A 1 162 ? -20.439 6.490 2.395 1.00 85.62 162 PHE A C 1
ATOM 1204 O O . PHE A 1 162 ? -20.377 6.570 3.620 1.00 85.62 162 PHE A O 1
ATOM 1211 N N . SER A 1 163 ? -19.718 7.274 1.594 1.00 87.25 163 SER A N 1
ATOM 1212 C CA . SER A 1 163 ? -18.619 8.114 2.043 1.00 87.25 163 SER A CA 1
ATOM 1213 C C . SER A 1 163 ? -18.743 9.584 1.615 1.00 87.25 163 SER A C 1
ATOM 1215 O O . SER A 1 163 ? -17.901 10.405 1.981 1.00 87.25 163 SER A O 1
ATOM 1217 N N . GLN A 1 164 ? -19.826 9.947 0.913 1.00 85.75 164 GLN A N 1
ATOM 1218 C CA . GLN A 1 164 ? -20.075 11.312 0.426 1.00 85.75 164 GLN A CA 1
ATOM 1219 C C . GLN A 1 164 ? -20.100 12.365 1.543 1.00 85.75 164 GLN A C 1
ATOM 1221 O O . GLN A 1 164 ? -19.651 13.489 1.336 1.00 85.75 164 GLN A O 1
ATOM 1226 N N . SER A 1 165 ? -20.626 12.015 2.721 1.00 90.69 165 SER A N 1
ATOM 1227 C CA . SER A 1 165 ? -20.741 12.930 3.863 1.00 90.69 165 SER A CA 1
ATOM 1228 C C . SER A 1 165 ? -19.553 12.881 4.824 1.00 90.69 165 SER A C 1
ATOM 1230 O O . SER A 1 165 ? -19.583 13.566 5.845 1.00 90.69 165 SER A O 1
ATOM 1232 N N . LEU A 1 166 ? -18.549 12.039 4.563 1.00 94.06 166 LEU A N 1
ATOM 1233 C CA . LEU A 1 166 ? -17.390 11.911 5.441 1.00 94.06 166 LEU A CA 1
ATOM 1234 C C . LEU A 1 166 ? -16.431 13.074 5.228 1.00 94.06 166 LEU A C 1
ATOM 1236 O O . LEU A 1 166 ? -16.168 13.466 4.092 1.00 94.06 166 LEU A O 1
ATOM 1240 N N . SER A 1 167 ? -15.852 13.562 6.319 1.00 96.31 167 SER A N 1
ATOM 1241 C CA . SER A 1 167 ? -14.736 14.498 6.275 1.00 96.31 167 SER A CA 1
ATOM 1242 C C . SER A 1 167 ? -13.431 13.738 6.484 1.00 96.31 167 SER A C 1
ATOM 1244 O O . SER A 1 167 ? -13.320 12.906 7.387 1.00 96.31 167 SER A O 1
ATOM 1246 N N . SER A 1 168 ? -12.399 14.034 5.692 1.00 95.25 168 SER A N 1
ATOM 1247 C CA . SER A 1 168 ? -11.068 13.450 5.922 1.00 95.25 168 SER A CA 1
ATOM 1248 C C . SER A 1 168 ? -10.499 13.822 7.299 1.00 95.25 168 SER A C 1
ATOM 1250 O O . SER A 1 168 ? -9.693 13.075 7.856 1.00 95.25 168 SER A O 1
ATOM 1252 N N . ALA A 1 169 ? -10.970 14.927 7.893 1.00 97.00 169 ALA A N 1
ATOM 1253 C CA . ALA A 1 169 ? -10.607 15.365 9.239 1.00 97.00 169 ALA A CA 1
ATOM 1254 C C . ALA A 1 169 ? -11.212 14.508 10.370 1.00 97.00 169 ALA A C 1
ATOM 1256 O O . ALA A 1 169 ? -10.828 14.699 11.529 1.00 97.00 169 ALA A O 1
ATOM 1257 N N . ASP A 1 170 ? -12.121 13.578 10.052 1.00 97.75 170 ASP A N 1
ATOM 1258 C CA . ASP A 1 170 ? -12.688 12.605 10.998 1.00 97.75 170 ASP A CA 1
ATOM 1259 C C . ASP A 1 170 ? -11.775 11.384 11.200 1.00 97.75 170 ASP A C 1
ATOM 1261 O O . ASP A 1 170 ? -12.078 10.491 11.997 1.00 97.75 170 ASP A O 1
ATOM 1265 N N . PHE A 1 171 ? -10.636 11.344 10.504 1.00 98.56 171 PHE A N 1
ATOM 1266 C CA . PHE A 1 171 ? -9.675 10.248 10.538 1.00 98.56 171 PHE A CA 1
ATOM 1267 C C . PHE A 1 171 ? -8.271 10.742 10.884 1.00 98.56 171 PHE A C 1
ATOM 1269 O O . PHE A 1 171 ? -7.890 11.882 10.611 1.00 98.56 171 PHE A O 1
ATOM 1276 N N . GLU A 1 172 ? -7.486 9.857 11.489 1.00 98.56 172 GLU A N 1
ATOM 1277 C CA . GLU A 1 172 ? -6.114 10.117 11.923 1.00 98.56 172 GLU A CA 1
ATOM 1278 C C . GLU A 1 172 ? -5.216 8.923 11.572 1.00 98.56 172 GLU A C 1
ATOM 1280 O O . GLU A 1 172 ? -5.689 7.801 11.370 1.00 98.56 172 GLU A O 1
ATOM 1285 N N . LEU A 1 173 ? -3.908 9.160 11.487 1.00 98.69 173 LEU A N 1
ATOM 1286 C CA . LEU A 1 173 ? -2.892 8.138 11.257 1.00 98.69 173 LEU A CA 1
ATOM 1287 C C . LEU A 1 173 ? -2.233 7.735 12.565 1.00 98.69 173 LEU A C 1
ATOM 1289 O O . LEU A 1 173 ? -1.913 8.583 13.397 1.00 98.69 173 LEU A O 1
ATOM 1293 N N . ILE A 1 174 ? -1.946 6.445 12.689 1.00 98.31 174 ILE A N 1
ATOM 1294 C CA . ILE A 1 174 ? -1.068 5.901 13.722 1.00 98.31 174 ILE A CA 1
ATOM 1295 C C . ILE A 1 174 ? 0.147 5.249 13.059 1.00 98.31 174 ILE A C 1
ATOM 1297 O O . ILE A 1 174 ? 0.046 4.625 12.002 1.00 98.31 174 ILE A O 1
ATOM 1301 N N . CYS A 1 175 ? 1.314 5.381 13.680 1.00 95.38 175 CYS A N 1
ATOM 1302 C CA . CYS A 1 175 ? 2.564 4.825 13.171 1.00 95.38 175 CYS A CA 1
ATOM 1303 C C . CYS A 1 175 ? 3.492 4.424 14.329 1.00 95.38 175 CYS A C 1
ATOM 1305 O O . CYS A 1 175 ? 3.398 4.999 15.421 1.00 95.38 175 CYS A O 1
ATOM 1307 N N . PRO A 1 176 ? 4.402 3.454 14.112 1.00 91.75 176 PRO A N 1
ATOM 1308 C CA . PRO A 1 176 ? 5.437 3.116 15.079 1.00 91.75 176 PRO A CA 1
ATOM 1309 C C . PRO A 1 176 ? 6.242 4.356 15.495 1.00 91.75 176 PRO A C 1
ATOM 1311 O O . PRO A 1 176 ? 6.661 5.143 14.653 1.00 91.75 176 PRO A O 1
ATOM 1314 N N . GLY A 1 177 ? 6.470 4.530 16.798 1.00 86.88 177 GLY A N 1
ATOM 1315 C CA . GLY A 1 177 ? 7.278 5.632 17.337 1.00 86.88 177 GLY A CA 1
ATOM 1316 C C . GLY A 1 177 ? 6.527 6.942 17.602 1.00 86.88 177 GLY A C 1
ATOM 1317 O O . GLY A 1 177 ? 7.021 7.745 18.390 1.00 86.88 177 GLY A O 1
ATOM 1318 N N . SER A 1 178 ? 5.324 7.145 17.049 1.00 91.44 178 SER A N 1
ATOM 1319 C CA . SER A 1 178 ? 4.464 8.264 17.463 1.00 91.44 178 SER A CA 1
ATOM 1320 C C . SER A 1 178 ? 3.663 7.900 18.711 1.00 91.44 178 SER A C 1
ATOM 1322 O O . SER A 1 178 ? 3.130 6.796 18.810 1.00 91.44 178 SER A O 1
ATOM 1324 N N . GLN A 1 179 ? 3.554 8.828 19.662 1.00 89.69 179 GLN A N 1
ATOM 1325 C CA . GLN A 1 179 ? 2.766 8.627 20.882 1.00 89.69 179 GLN A CA 1
ATOM 1326 C C . GLN A 1 179 ? 1.277 8.939 20.687 1.00 89.69 179 GLN A C 1
ATOM 1328 O O . GLN A 1 179 ? 0.442 8.353 21.371 1.00 89.69 179 GLN A O 1
ATOM 1333 N N . ASN A 1 180 ? 0.948 9.828 19.745 1.00 94.62 180 ASN A N 1
ATOM 1334 C CA . ASN A 1 180 ? -0.419 10.262 19.464 1.00 94.62 180 ASN A CA 1
ATOM 1335 C C . ASN A 1 180 ? -0.753 10.087 17.974 1.00 94.62 180 ASN A C 1
ATOM 1337 O O . ASN A 1 180 ? 0.156 10.171 17.138 1.00 94.62 180 ASN A O 1
ATOM 1341 N N . PRO A 1 181 ? -2.034 9.875 17.627 1.00 97.38 181 PRO A N 1
ATOM 1342 C CA . PRO A 1 181 ? -2.480 9.960 16.244 1.00 97.38 181 PRO A CA 1
ATOM 1343 C C . PRO A 1 181 ? -2.200 11.347 15.644 1.00 97.38 181 PRO A C 1
ATOM 1345 O O . PRO A 1 181 ? -2.192 12.350 16.361 1.00 97.38 181 PRO A O 1
ATOM 1348 N N . VAL A 1 182 ? -1.968 11.405 14.332 1.00 97.69 182 VAL A N 1
ATOM 1349 C CA . VAL A 1 182 ? -1.733 12.657 13.586 1.00 97.69 182 VAL A CA 1
ATOM 1350 C C . VAL A 1 182 ? -2.729 12.810 12.431 1.00 97.69 182 VAL A C 1
ATOM 1352 O O . VAL A 1 182 ? -3.307 11.813 12.002 1.00 97.69 182 VAL A O 1
ATOM 1355 N N . PRO A 1 183 ? -2.948 14.021 11.886 1.00 97.88 183 PRO A N 1
ATOM 1356 C CA . PRO A 1 183 ? -3.821 14.204 10.726 1.00 97.88 183 PRO A CA 1
ATOM 1357 C C . PRO A 1 183 ? -3.396 13.362 9.514 1.00 97.88 183 PRO A C 1
ATOM 1359 O O . PRO A 1 183 ? -2.207 13.144 9.285 1.00 97.88 183 PRO A O 1
ATOM 1362 N N . VAL A 1 184 ? -4.357 12.956 8.675 1.00 96.94 184 VAL A N 1
ATOM 1363 C CA . VAL A 1 184 ? -4.087 12.160 7.456 1.00 96.94 184 VAL A CA 1
ATOM 1364 C C . VAL A 1 184 ? -3.151 12.836 6.455 1.00 96.94 184 VAL A C 1
ATOM 1366 O O . VAL A 1 184 ? -2.510 12.150 5.665 1.00 96.94 184 VAL A O 1
ATOM 1369 N N . THR A 1 185 ? -3.013 14.161 6.515 1.00 95.44 185 THR A N 1
ATOM 1370 C CA . THR A 1 185 ? -2.079 14.947 5.696 1.00 95.44 185 THR A CA 1
ATOM 1371 C C . THR A 1 185 ? -0.612 14.739 6.076 1.00 95.44 185 THR A C 1
ATOM 1373 O O . THR A 1 185 ? 0.265 14.967 5.250 1.00 95.44 185 THR A O 1
ATOM 1376 N N . GLU A 1 186 ? -0.328 14.262 7.291 1.00 96.56 186 GLU A N 1
ATOM 1377 C CA . GLU A 1 186 ? 1.028 14.017 7.809 1.00 96.56 186 GLU A CA 1
ATOM 1378 C C . GLU A 1 186 ? 1.572 12.627 7.421 1.00 96.56 186 GLU A C 1
ATOM 1380 O O . GLU A 1 186 ? 2.514 12.117 8.023 1.00 96.56 186 GLU A O 1
ATOM 1385 N N . PHE A 1 187 ? 1.010 11.979 6.395 1.00 94.44 187 PHE A N 1
ATOM 1386 C CA . PHE A 1 187 ? 1.398 10.623 5.983 1.00 94.44 187 PHE A CA 1
ATOM 1387 C C . PHE A 1 187 ? 2.895 10.472 5.669 1.00 94.44 187 PHE A C 1
ATOM 1389 O O . PHE A 1 187 ? 3.464 9.396 5.846 1.00 94.44 187 PHE A O 1
ATOM 1396 N N . ALA A 1 188 ? 3.561 11.529 5.197 1.00 91.31 188 ALA A N 1
ATOM 1397 C CA . ALA A 1 188 ? 4.979 11.466 4.851 1.00 91.31 188 ALA A CA 1
ATOM 1398 C C . ALA A 1 188 ? 5.863 11.260 6.094 1.00 91.31 188 ALA A C 1
ATOM 1400 O O . ALA A 1 188 ? 6.867 10.553 6.013 1.00 91.31 188 ALA A O 1
ATOM 1401 N N . SER A 1 189 ? 5.469 11.837 7.235 1.00 93.31 189 SER A N 1
ATOM 1402 C CA . SER A 1 189 ? 6.155 11.699 8.523 1.00 93.31 189 SER A CA 1
ATOM 1403 C C . SER A 1 189 ? 5.597 10.539 9.360 1.00 93.31 189 SER A C 1
ATOM 1405 O O . SER A 1 189 ? 6.352 9.905 10.093 1.00 93.31 189 SER A O 1
ATOM 1407 N N . CYS A 1 190 ? 4.309 10.206 9.207 1.00 96.12 190 CYS A N 1
ATOM 1408 C CA . CYS A 1 190 ? 3.642 9.100 9.894 1.00 96.12 190 CYS A CA 1
ATOM 1409 C C . CYS A 1 190 ? 3.090 8.063 8.907 1.00 96.12 190 CYS A C 1
ATOM 1411 O O . CYS A 1 190 ? 1.954 8.134 8.440 1.00 96.12 190 CYS A O 1
ATOM 1413 N N . ASN A 1 191 ? 3.910 7.059 8.606 1.00 95.06 191 ASN A N 1
ATOM 1414 C CA . ASN A 1 191 ? 3.548 5.908 7.784 1.00 95.06 191 ASN A CA 1
ATOM 1415 C C . ASN A 1 191 ? 4.207 4.633 8.313 1.00 95.06 191 ASN A C 1
ATOM 1417 O O . ASN A 1 191 ? 5.077 4.670 9.179 1.00 95.06 191 ASN A O 1
ATOM 1421 N N . LEU A 1 192 ? 3.771 3.494 7.782 1.00 94.62 192 LEU A N 1
ATOM 1422 C CA . LEU A 1 192 ? 4.356 2.193 8.088 1.00 94.62 192 LEU A CA 1
ATOM 1423 C C . LEU A 1 192 ? 5.504 1.847 7.137 1.00 94.62 192 LEU A C 1
ATOM 1425 O O . LEU A 1 192 ? 6.451 1.175 7.534 1.00 94.62 192 LEU A O 1
ATOM 1429 N N . ALA A 1 193 ? 5.392 2.260 5.875 1.00 91.62 193 ALA A N 1
ATOM 1430 C CA . ALA A 1 193 ? 6.452 2.164 4.882 1.00 91.62 193 ALA A CA 1
ATOM 1431 C C . ALA A 1 193 ? 6.112 3.025 3.662 1.00 91.62 193 ALA A C 1
ATOM 1433 O O . ALA A 1 193 ? 4.945 3.135 3.261 1.00 91.62 193 ALA A O 1
ATOM 1434 N N . ARG A 1 194 ? 7.151 3.524 2.992 1.00 88.62 194 ARG A N 1
ATOM 1435 C CA . ARG A 1 194 ? 7.062 3.946 1.594 1.00 88.62 194 ARG A CA 1
ATOM 1436 C C . ARG A 1 194 ? 7.088 2.697 0.715 1.00 88.62 194 ARG A C 1
ATOM 1438 O O . ARG A 1 194 ? 8.089 1.994 0.661 1.00 88.62 194 ARG A O 1
ATOM 1445 N N . VAL A 1 195 ? 5.978 2.410 0.049 1.00 84.62 195 VAL A N 1
ATOM 1446 C CA . VAL A 1 195 ? 5.828 1.255 -0.834 1.00 84.62 195 VAL A CA 1
ATOM 1447 C C . VAL A 1 195 ? 6.122 1.678 -2.271 1.00 84.62 195 VAL A C 1
ATOM 1449 O O . VAL A 1 195 ? 5.448 2.581 -2.769 1.00 84.62 195 VAL A O 1
ATOM 1452 N N . PRO A 1 196 ? 7.088 1.047 -2.950 1.00 83.25 196 PRO A N 1
ATOM 1453 C CA . PRO A 1 196 ? 7.403 1.345 -4.340 1.00 83.25 196 PRO A CA 1
ATOM 1454 C C . PRO A 1 196 ? 6.291 0.863 -5.281 1.00 83.25 196 PRO A C 1
ATOM 1456 O O . PRO A 1 196 ? 5.588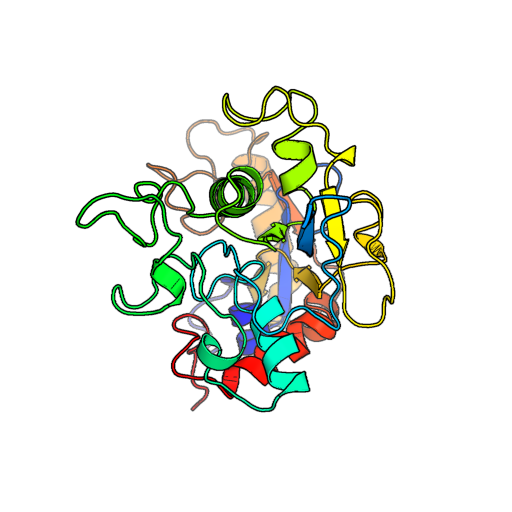 -0.114 -5.012 1.00 83.25 196 PRO A O 1
ATOM 1459 N N . ALA A 1 197 ? 6.141 1.551 -6.407 1.00 85.00 197 ALA A N 1
ATOM 1460 C CA . ALA A 1 197 ? 5.342 1.087 -7.526 1.00 85.00 197 ALA A CA 1
ATOM 1461 C C . ALA A 1 197 ? 5.966 -0.165 -8.165 1.00 85.00 197 ALA A C 1
ATOM 1463 O O . ALA A 1 197 ? 7.089 -0.559 -7.842 1.00 85.00 197 ALA A O 1
ATOM 1464 N N . HIS A 1 198 ? 5.224 -0.782 -9.086 1.00 87.56 198 HIS A N 1
ATOM 1465 C CA . HIS A 1 198 ? 5.775 -1.865 -9.892 1.00 87.56 198 HIS A CA 1
ATOM 1466 C C . HIS A 1 198 ? 6.917 -1.305 -10.736 1.00 87.56 198 HIS A C 1
ATOM 1468 O O . HIS A 1 198 ? 6.871 -0.146 -11.161 1.00 87.56 198 HIS A O 1
ATOM 1474 N N . ALA A 1 199 ? 7.949 -2.109 -10.948 1.00 92.56 199 ALA A N 1
ATOM 1475 C CA . ALA A 1 199 ? 9.096 -1.715 -11.738 1.00 92.56 199 ALA A CA 1
ATOM 1476 C C . ALA A 1 199 ? 9.399 -2.749 -12.799 1.00 92.56 199 ALA A C 1
ATOM 1478 O O . ALA A 1 199 ? 9.415 -3.950 -12.545 1.00 92.56 199 ALA A O 1
ATOM 1479 N N . VAL A 1 200 ? 9.743 -2.253 -13.977 1.00 95.81 200 VAL A N 1
ATOM 1480 C CA . VAL A 1 200 ? 10.459 -3.048 -14.949 1.00 95.81 200 VAL A CA 1
ATOM 1481 C C . VAL A 1 200 ? 11.827 -3.375 -14.375 1.00 95.81 200 VAL A C 1
ATOM 1483 O O . VAL A 1 200 ? 12.599 -2.478 -14.028 1.00 95.81 200 VAL A O 1
ATOM 1486 N N . ILE A 1 201 ? 12.121 -4.663 -14.293 1.00 95.50 201 ILE A N 1
ATOM 1487 C CA . ILE A 1 201 ? 13.424 -5.198 -13.919 1.00 95.50 201 ILE A CA 1
ATOM 1488 C C . ILE A 1 201 ? 14.120 -5.745 -15.158 1.00 95.50 201 ILE A C 1
ATOM 1490 O O . ILE A 1 201 ? 13.482 -6.304 -16.047 1.00 95.50 201 ILE A O 1
ATOM 1494 N N . SER A 1 202 ? 15.434 -5.568 -15.224 1.00 96.19 202 SER A N 1
ATOM 1495 C CA . SER A 1 202 ? 16.264 -6.019 -16.342 1.00 96.19 202 SER A CA 1
ATOM 1496 C C . SER A 1 202 ? 17.663 -6.367 -15.849 1.00 96.19 202 SER A C 1
ATOM 1498 O O . SER A 1 202 ? 18.087 -5.968 -14.761 1.00 96.19 202 SER A O 1
ATOM 1500 N N . HIS A 1 203 ? 18.403 -7.081 -16.687 1.00 95.25 203 HIS A N 1
ATOM 1501 C CA . HIS A 1 203 ? 19.850 -7.178 -16.566 1.00 95.25 203 HIS A CA 1
ATOM 1502 C C . HIS A 1 203 ? 20.502 -5.773 -16.648 1.00 95.25 203 HIS A C 1
ATOM 1504 O O . HIS A 1 203 ? 20.055 -4.961 -17.473 1.00 95.25 203 HIS A O 1
ATOM 1510 N N . PRO A 1 204 ? 21.519 -5.457 -15.815 1.00 94.94 204 PRO A N 1
ATOM 1511 C CA . PRO A 1 204 ? 22.162 -4.137 -15.775 1.00 94.94 204 PRO A CA 1
ATOM 1512 C C . PRO A 1 204 ? 22.680 -3.650 -17.132 1.00 94.94 204 PRO A C 1
ATOM 1514 O O . PRO A 1 204 ? 22.497 -2.487 -17.489 1.00 94.94 204 PRO A O 1
ATOM 1517 N N . GLU A 1 205 ? 23.286 -4.546 -17.908 1.00 94.75 205 GLU A N 1
ATOM 1518 C CA . GLU A 1 205 ? 23.852 -4.291 -19.234 1.00 94.75 205 GLU A CA 1
ATOM 1519 C C . GLU A 1 205 ? 22.800 -3.874 -20.272 1.00 94.75 205 GLU A C 1
ATOM 1521 O O . GLU A 1 205 ? 23.105 -3.137 -21.209 1.00 94.75 205 GLU A O 1
ATOM 1526 N N . ASN A 1 206 ? 21.545 -4.282 -20.073 1.00 95.06 206 ASN A N 1
ATOM 1527 C CA . ASN A 1 206 ? 20.438 -3.990 -20.978 1.00 95.06 206 ASN A CA 1
ATOM 1528 C C . ASN A 1 206 ? 19.705 -2.686 -20.629 1.00 95.06 206 ASN A C 1
ATOM 1530 O O . ASN A 1 206 ? 18.865 -2.238 -21.409 1.00 95.06 206 ASN A O 1
ATOM 1534 N N . ARG A 1 207 ? 20.019 -2.044 -19.494 1.00 95.00 207 ARG A N 1
ATOM 1535 C CA . ARG A 1 207 ? 19.263 -0.903 -18.954 1.00 95.00 207 ARG A CA 1
ATOM 1536 C C . ARG A 1 207 ? 18.973 0.185 -19.990 1.00 95.00 207 ARG A C 1
ATOM 1538 O O . ARG A 1 207 ? 17.811 0.504 -20.216 1.00 95.00 207 ARG A O 1
ATOM 1545 N N . THR A 1 208 ? 20.005 0.735 -20.631 1.00 95.94 208 THR A N 1
ATOM 1546 C CA . THR A 1 208 ? 19.855 1.843 -21.593 1.00 95.94 208 THR A CA 1
ATOM 1547 C C . THR A 1 208 ? 18.966 1.452 -22.773 1.00 95.94 208 THR A C 1
ATOM 1549 O O . THR A 1 208 ? 18.118 2.231 -23.202 1.00 95.94 208 THR A O 1
ATOM 1552 N N . LYS A 1 209 ? 19.121 0.218 -23.267 1.00 97.00 209 LYS A N 1
ATOM 1553 C CA . LYS A 1 209 ? 18.314 -0.327 -24.364 1.00 97.00 209 LYS A CA 1
ATOM 1554 C C . LYS A 1 209 ? 16.846 -0.461 -23.951 1.00 97.00 209 LYS A C 1
ATOM 1556 O O . LYS A 1 209 ? 15.971 -0.040 -24.701 1.00 97.00 209 LYS A O 1
ATOM 1561 N N . ILE A 1 210 ? 16.574 -1.014 -22.767 1.00 97.19 210 ILE A N 1
ATOM 1562 C CA . ILE A 1 210 ? 15.204 -1.210 -22.272 1.00 97.19 210 ILE A CA 1
ATOM 1563 C C . ILE A 1 210 ? 14.511 0.123 -21.988 1.00 97.19 210 ILE A C 1
ATOM 1565 O O . ILE A 1 210 ? 13.355 0.284 -22.372 1.00 97.19 210 ILE A O 1
ATOM 1569 N N . VAL A 1 211 ? 15.211 1.098 -21.400 1.00 97.00 211 VAL A N 1
ATOM 1570 C CA . VAL A 1 211 ? 14.669 2.454 -21.205 1.00 97.00 211 VAL A CA 1
ATOM 1571 C C . VAL A 1 211 ? 14.259 3.071 -22.545 1.00 97.00 211 VAL A C 1
ATOM 1573 O O . VAL A 1 211 ? 13.131 3.545 -22.666 1.00 97.00 211 VAL A O 1
ATOM 1576 N N . GLY A 1 212 ? 15.120 3.000 -23.569 1.00 97.50 212 GLY A N 1
ATOM 1577 C CA . GLY A 1 212 ? 14.802 3.515 -24.906 1.00 97.50 212 GLY A CA 1
ATOM 1578 C C . GLY A 1 212 ? 13.574 2.843 -25.530 1.00 97.50 212 GLY A C 1
ATOM 1579 O O . GLY A 1 212 ? 12.643 3.527 -25.952 1.00 97.50 212 GLY A O 1
ATOM 1580 N N . ILE A 1 213 ? 13.518 1.506 -25.503 1.00 97.00 213 ILE A N 1
ATOM 1581 C CA . ILE A 1 213 ? 12.380 0.734 -26.034 1.00 97.00 213 ILE A CA 1
ATOM 1582 C C . ILE A 1 213 ? 11.074 1.122 -25.330 1.00 97.00 213 ILE A C 1
ATOM 1584 O O . ILE A 1 213 ? 10.061 1.372 -25.981 1.00 97.00 213 ILE A O 1
ATOM 1588 N N . LEU A 1 214 ? 11.074 1.187 -23.998 1.00 96.75 214 LEU A N 1
ATOM 1589 C CA . LEU A 1 214 ? 9.868 1.490 -23.227 1.00 96.75 214 LEU A CA 1
ATOM 1590 C C . LEU A 1 214 ? 9.406 2.940 -23.401 1.00 96.75 214 LEU A C 1
ATOM 1592 O O . LEU A 1 214 ? 8.201 3.190 -23.410 1.00 96.75 214 LEU A O 1
ATOM 1596 N N . GLN A 1 215 ? 10.331 3.887 -23.581 1.00 95.69 215 GLN A N 1
ATOM 1597 C CA . GLN A 1 215 ? 10.007 5.269 -23.941 1.00 95.69 215 GLN A CA 1
ATOM 1598 C C . GLN A 1 215 ? 9.321 5.346 -25.312 1.00 95.69 215 GLN A C 1
ATOM 1600 O O . GLN A 1 215 ? 8.264 5.964 -25.434 1.00 95.69 215 GLN A O 1
ATOM 1605 N N . GLU A 1 216 ? 9.856 4.675 -26.332 1.00 95.12 216 GLU A N 1
ATOM 1606 C CA . GLU A 1 216 ? 9.239 4.624 -27.666 1.00 95.12 216 GLU A CA 1
ATOM 1607 C C . GLU A 1 216 ? 7.849 3.968 -27.640 1.00 95.12 216 GLU A C 1
ATOM 1609 O O . GLU A 1 216 ? 6.890 4.486 -28.230 1.00 95.12 216 GLU A O 1
ATOM 1614 N N . LEU A 1 217 ? 7.719 2.856 -26.908 1.00 94.06 217 LEU A N 1
ATOM 1615 C CA . LEU A 1 217 ? 6.458 2.137 -26.750 1.00 94.06 217 LEU A CA 1
ATOM 1616 C C . LEU A 1 217 ? 5.401 2.993 -26.057 1.00 94.06 217 LEU A C 1
ATOM 1618 O O . LEU A 1 217 ? 4.285 3.095 -26.565 1.00 94.06 217 LEU A O 1
ATOM 1622 N N . GLN A 1 218 ? 5.720 3.637 -24.932 1.00 93.81 218 GLN A N 1
ATOM 1623 C CA . GLN A 1 218 ? 4.733 4.465 -24.235 1.00 93.81 218 GLN A CA 1
ATOM 1624 C C . GLN A 1 218 ? 4.393 5.751 -25.007 1.00 93.81 218 GLN A C 1
ATOM 1626 O O . GLN A 1 218 ? 3.250 6.196 -24.959 1.00 93.81 218 GLN A O 1
ATOM 1631 N N . ASN A 1 219 ? 5.322 6.317 -25.783 1.00 93.62 219 ASN A N 1
ATOM 1632 C CA . ASN A 1 219 ? 5.024 7.467 -26.645 1.00 93.62 219 ASN A CA 1
ATOM 1633 C C . ASN A 1 219 ? 4.041 7.100 -27.769 1.00 93.62 219 ASN A C 1
ATOM 1635 O O . ASN A 1 219 ? 3.218 7.917 -28.181 1.00 93.62 219 ASN A O 1
ATOM 1639 N N . SER A 1 220 ? 4.099 5.859 -28.255 1.00 94.81 220 SER A N 1
ATOM 1640 C CA . SER A 1 220 ? 3.215 5.372 -29.319 1.00 94.81 220 SER A CA 1
ATOM 1641 C C . SER A 1 220 ? 1.881 4.846 -28.780 1.00 94.81 220 SER A C 1
ATOM 1643 O O . SER A 1 220 ? 0.827 5.125 -29.351 1.00 94.81 220 SER A O 1
ATOM 1645 N N . PHE A 1 221 ? 1.921 4.100 -27.673 1.00 95.56 221 PHE A N 1
ATOM 1646 C CA . PHE A 1 221 ? 0.819 3.269 -27.172 1.00 95.56 221 PHE A CA 1
ATOM 1647 C C . PHE A 1 221 ? 0.402 3.585 -25.730 1.00 95.56 221 PHE A C 1
ATOM 1649 O O . PHE A 1 221 ? -0.499 2.938 -25.197 1.00 95.56 221 PHE A O 1
ATOM 1656 N N . GLY A 1 222 ? 1.036 4.548 -25.065 1.00 92.19 222 GLY A N 1
ATOM 1657 C CA . GLY A 1 222 ? 0.616 5.026 -23.746 1.00 92.19 222 GLY A CA 1
ATOM 1658 C C . GLY A 1 222 ? -0.734 5.754 -23.799 1.00 92.19 222 GLY A C 1
ATOM 1659 O O . GLY A 1 222 ? -1.348 5.849 -24.867 1.00 92.19 222 GLY A O 1
ATOM 1660 N N . PRO A 1 223 ? -1.223 6.304 -22.676 1.00 88.06 223 PRO A N 1
ATOM 1661 C CA . PRO A 1 223 ? -2.548 6.927 -22.601 1.00 88.06 223 PRO A CA 1
ATOM 1662 C C . PRO A 1 223 ? -2.705 8.110 -23.563 1.00 88.06 223 PRO A C 1
ATOM 1664 O O . PRO A 1 223 ? -3.740 8.241 -24.211 1.00 88.06 223 PRO A O 1
ATOM 1667 N N . ASN A 1 224 ? -1.634 8.892 -23.728 1.00 85.62 224 ASN A N 1
ATOM 1668 C CA . ASN A 1 224 ? -1.553 10.033 -24.646 1.00 85.62 224 ASN A CA 1
ATOM 1669 C C . ASN A 1 224 ? -0.851 9.687 -25.973 1.00 85.62 224 ASN A C 1
ATOM 1671 O O . ASN A 1 224 ? -0.453 10.577 -26.720 1.00 85.62 224 ASN A O 1
ATOM 1675 N N . GLY A 1 225 ? -0.663 8.394 -26.257 1.00 84.75 225 GLY A N 1
ATOM 1676 C CA . GLY A 1 225 ? 0.061 7.931 -27.437 1.00 84.75 225 GLY A CA 1
ATOM 1677 C C . GLY A 1 225 ? -0.700 8.154 -28.744 1.00 84.75 225 GLY A C 1
ATOM 1678 O O . GLY A 1 225 ? -1.935 8.217 -28.761 1.00 84.75 225 GLY A O 1
ATOM 1679 N N . THR A 1 226 ? 0.053 8.235 -29.841 1.00 80.88 226 THR A N 1
ATOM 1680 C CA . THR A 1 226 ? -0.446 8.535 -31.195 1.00 80.88 226 THR A CA 1
ATOM 1681 C C . THR A 1 226 ? -1.301 7.419 -31.798 1.00 80.88 226 THR A C 1
ATOM 1683 O O . THR A 1 226 ? -2.107 7.677 -32.693 1.00 80.88 226 THR A O 1
ATOM 1686 N N . ASN A 1 227 ? -1.157 6.179 -31.320 1.00 79.69 227 ASN A N 1
ATOM 1687 C CA . ASN A 1 227 ? -1.910 5.029 -31.803 1.00 79.69 227 ASN A CA 1
ATOM 1688 C C . ASN A 1 227 ? -3.098 4.713 -30.883 1.00 79.69 227 ASN A C 1
ATOM 1690 O O . ASN A 1 227 ? -2.945 4.516 -29.681 1.00 79.69 227 ASN A O 1
ATOM 1694 N N . THR A 1 228 ? -4.295 4.622 -31.462 1.00 81.38 228 THR A N 1
ATOM 1695 C CA . THR A 1 228 ? -5.540 4.326 -30.735 1.00 81.38 228 THR A CA 1
ATOM 1696 C C . THR A 1 228 ? -5.964 2.858 -30.805 1.00 81.38 228 THR A C 1
ATOM 1698 O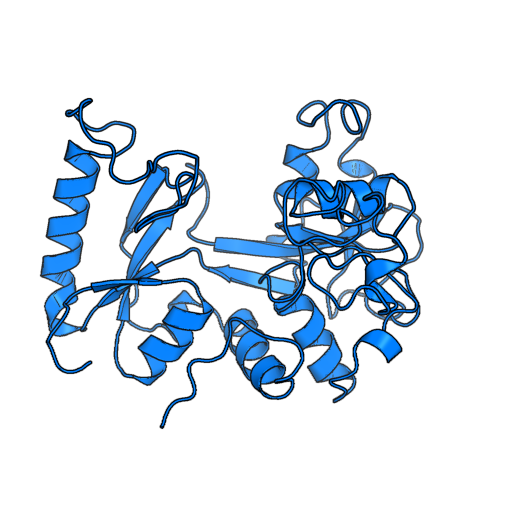 O . THR A 1 228 ? -6.851 2.458 -30.058 1.00 81.38 228 THR A O 1
ATOM 1701 N N . ARG A 1 229 ? -5.348 2.044 -31.678 1.00 88.06 229 ARG A N 1
ATOM 1702 C CA . ARG A 1 229 ? -5.692 0.621 -31.875 1.00 88.06 229 ARG A CA 1
ATOM 1703 C C . ARG A 1 229 ? -5.124 -0.291 -30.791 1.00 88.06 229 ARG A C 1
ATOM 1705 O O . ARG A 1 229 ? -5.650 -1.377 -30.586 1.00 88.06 229 ARG A O 1
ATOM 1712 N N . PHE A 1 230 ? -4.056 0.134 -30.126 1.00 91.00 230 PHE A N 1
ATOM 1713 C CA . PHE A 1 230 ? -3.429 -0.600 -29.032 1.00 91.00 230 PHE A CA 1
ATOM 1714 C C . PHE A 1 230 ? -3.017 0.373 -27.929 1.00 91.00 230 PHE A C 1
ATOM 1716 O O . PHE A 1 230 ? -2.467 1.436 -28.217 1.00 91.00 230 PHE A O 1
ATOM 1723 N N . ARG A 1 231 ? -3.279 -0.001 -26.673 1.00 91.81 231 ARG A N 1
ATOM 1724 C CA . ARG A 1 231 ? -2.886 0.757 -25.484 1.00 91.81 231 ARG A CA 1
ATOM 1725 C C . ARG A 1 231 ? -2.089 -0.152 -24.553 1.00 91.81 231 ARG A C 1
ATOM 1727 O O . ARG A 1 231 ? -2.628 -1.136 -24.066 1.00 91.81 231 ARG A O 1
ATOM 1734 N N . ILE A 1 232 ? -0.823 0.181 -24.306 1.00 93.44 232 ILE A N 1
ATOM 1735 C CA . ILE A 1 232 ? 0.120 -0.698 -23.588 1.00 93.44 232 ILE A CA 1
ATOM 1736 C C . ILE A 1 232 ? -0.207 -0.866 -22.095 1.00 93.44 232 ILE A C 1
ATOM 1738 O O . ILE A 1 232 ? 0.138 -1.884 -21.509 1.00 93.44 232 ILE A O 1
ATOM 1742 N N . PHE A 1 233 ? -0.916 0.096 -21.497 1.00 92.19 233 PHE A N 1
ATOM 1743 C CA . PHE A 1 233 ? -1.398 0.038 -20.108 1.00 92.19 233 PHE A CA 1
ATOM 1744 C C . PHE A 1 233 ? -2.904 -0.245 -20.037 1.00 92.19 233 PHE A C 1
ATOM 1746 O O . PHE A 1 233 ? -3.600 0.298 -19.182 1.00 92.19 233 PHE A O 1
ATOM 1753 N N . LYS A 1 234 ? -3.459 -0.976 -21.008 1.00 88.19 234 LYS A N 1
ATOM 1754 C CA . LYS A 1 234 ? -4.852 -1.426 -20.962 1.00 88.19 234 LYS A CA 1
ATOM 1755 C C . LYS A 1 234 ? -4.939 -2.893 -21.338 1.00 88.19 234 LYS A C 1
ATOM 1757 O O . LYS A 1 234 ? -4.437 -3.310 -22.376 1.00 88.19 234 LYS A O 1
ATOM 1762 N N . SER A 1 235 ? -5.669 -3.638 -20.528 1.00 83.50 235 SER A N 1
ATOM 1763 C CA . SER A 1 235 ? -5.986 -5.037 -20.739 1.00 83.50 235 SER A CA 1
ATOM 1764 C C . SER A 1 235 ? -7.496 -5.270 -20.705 1.00 83.50 235 SER A C 1
ATOM 1766 O O . SER A 1 235 ? -8.262 -4.527 -20.083 1.00 83.50 235 SER A O 1
ATOM 1768 N N . GLU A 1 236 ? -7.942 -6.293 -21.432 1.00 78.69 236 GLU A N 1
ATOM 1769 C CA . GLU A 1 236 ? -9.357 -6.644 -21.515 1.00 78.69 236 GLU A CA 1
ATOM 1770 C C . GLU A 1 236 ? -9.886 -7.070 -20.141 1.00 78.69 236 GLU A C 1
ATOM 1772 O O . GLU A 1 236 ? -9.313 -7.939 -19.483 1.00 78.69 236 GLU A O 1
ATOM 1777 N N . GLY A 1 237 ? -10.983 -6.448 -19.705 1.00 71.12 237 GLY A N 1
ATOM 1778 C CA . GLY A 1 237 ? -11.607 -6.748 -18.418 1.00 71.12 237 GLY A CA 1
ATOM 1779 C C . GLY A 1 237 ? -10.796 -6.320 -17.191 1.00 71.12 237 GLY A C 1
ATOM 1780 O O . GLY A 1 237 ? -11.067 -6.830 -16.112 1.00 71.12 237 GLY A O 1
ATOM 1781 N N . GLY A 1 238 ? -9.811 -5.421 -17.325 1.00 68.12 238 GLY A N 1
ATOM 1782 C CA . GLY A 1 238 ? -9.093 -4.883 -16.160 1.00 68.12 238 GLY A CA 1
ATOM 1783 C C . GLY A 1 238 ? -8.084 -5.858 -15.535 1.00 68.12 238 GLY A C 1
ATOM 1784 O O . GLY A 1 238 ? -7.842 -5.826 -14.328 1.00 68.12 238 GLY A O 1
ATOM 1785 N N . ARG A 1 239 ? -7.542 -6.782 -16.334 1.00 65.94 239 ARG A N 1
ATOM 1786 C CA . ARG A 1 239 ? -6.722 -7.916 -15.880 1.00 65.94 239 ARG A CA 1
ATOM 1787 C C . ARG A 1 239 ? -5.273 -7.560 -15.529 1.00 65.94 239 ARG A C 1
ATOM 1789 O O . ARG A 1 239 ? -4.559 -8.444 -15.068 1.00 65.94 239 ARG A O 1
ATOM 1796 N N . ASN A 1 240 ? -4.840 -6.310 -15.713 1.00 69.31 240 ASN A N 1
ATOM 1797 C CA . ASN A 1 240 ? -3.471 -5.847 -15.448 1.00 69.31 240 ASN A CA 1
ATOM 1798 C C . ASN A 1 240 ? -2.390 -6.707 -16.141 1.00 69.31 240 ASN A C 1
ATOM 1800 O O . ASN A 1 240 ? -1.458 -7.199 -15.504 1.00 69.31 240 ASN A O 1
ATOM 1804 N N . LEU A 1 241 ? -2.541 -6.935 -17.451 1.00 82.31 241 LEU A N 1
ATOM 1805 C CA . LEU A 1 241 ? -1.598 -7.735 -18.243 1.00 82.31 241 LEU A CA 1
ATOM 1806 C C . LEU A 1 241 ? -0.353 -6.915 -18.618 1.00 82.31 241 LEU A C 1
ATOM 1808 O O . LEU A 1 241 ? -0.474 -5.859 -19.234 1.00 82.31 241 LEU A O 1
ATOM 1812 N N . LEU A 1 242 ? 0.839 -7.449 -18.316 1.00 90.25 242 LEU A N 1
ATOM 1813 C CA . LEU A 1 242 ? 2.169 -6.816 -18.444 1.00 90.25 242 LEU A CA 1
ATOM 1814 C C . LEU A 1 242 ? 2.404 -5.629 -17.504 1.00 90.25 242 LEU A C 1
ATOM 1816 O O . LEU A 1 242 ? 3.416 -5.607 -16.816 1.00 90.25 242 LEU A O 1
ATOM 1820 N N . PHE A 1 243 ? 1.487 -4.666 -17.479 1.00 90.25 243 PHE A N 1
ATOM 1821 C CA . PHE A 1 243 ? 1.503 -3.495 -16.602 1.00 90.25 243 PHE A CA 1
ATOM 1822 C C . PHE A 1 243 ? 0.131 -3.340 -15.951 1.00 90.25 243 PHE A C 1
ATOM 1824 O O . PHE A 1 243 ? -0.862 -3.886 -16.444 1.00 90.25 243 PHE A O 1
ATOM 1831 N N . LYS A 1 244 ? 0.031 -2.556 -14.874 1.00 81.38 244 LYS A N 1
ATOM 1832 C CA . LYS A 1 244 ? -1.292 -2.219 -14.344 1.00 81.38 244 LYS A CA 1
ATOM 1833 C C . LYS A 1 244 ? -2.074 -1.347 -15.313 1.00 81.38 244 LYS A C 1
ATOM 1835 O O . LYS A 1 244 ? -1.547 -0.409 -15.909 1.00 81.38 244 LYS A O 1
ATOM 1840 N N . ASP A 1 245 ? -3.381 -1.581 -15.371 1.00 77.88 245 ASP A N 1
ATOM 1841 C CA . ASP A 1 245 ? -4.293 -0.809 -16.220 1.00 77.88 245 ASP A CA 1
ATOM 1842 C C . ASP A 1 245 ? -4.468 0.648 -15.755 1.00 77.88 245 ASP A C 1
ATOM 1844 O O . ASP A 1 245 ? -5.002 1.503 -16.477 1.00 77.88 245 ASP A O 1
ATOM 1848 N N . SER A 1 246 ? -4.047 0.921 -14.517 1.00 81.19 246 SER A N 1
ATOM 1849 C CA . SER A 1 246 ? -3.995 2.242 -13.895 1.00 81.19 246 SER A CA 1
ATOM 1850 C C . SER A 1 246 ? -2.739 3.040 -14.257 1.00 81.19 246 SER A C 1
ATOM 1852 O O . SER A 1 246 ? -2.649 4.207 -13.882 1.00 81.19 246 SER A O 1
ATOM 1854 N N . THR A 1 247 ? -1.771 2.445 -14.957 1.00 86.88 247 THR A N 1
ATOM 1855 C CA . THR A 1 247 ? -0.498 3.098 -15.285 1.00 86.88 247 THR A CA 1
ATOM 1856 C C . THR A 1 247 ? -0.699 4.252 -16.260 1.00 86.88 247 THR A C 1
ATOM 1858 O O . THR A 1 247 ? -1.315 4.119 -17.319 1.00 86.88 247 THR A O 1
ATOM 1861 N N . LYS A 1 248 ? -0.194 5.424 -15.871 1.00 88.38 248 LYS A N 1
ATOM 1862 C CA . LYS A 1 248 ? -0.235 6.678 -16.632 1.00 88.38 248 LYS A CA 1
ATOM 1863 C C . LYS A 1 248 ? 0.982 6.810 -17.534 1.00 88.38 248 LYS A C 1
ATOM 1865 O O . LYS A 1 248 ? 0.852 7.182 -18.697 1.00 88.38 248 LYS A O 1
ATOM 1870 N N . CYS A 1 249 ? 2.151 6.467 -17.014 1.00 91.50 249 CYS A N 1
ATOM 1871 C CA . CYS A 1 249 ? 3.396 6.423 -17.765 1.00 91.50 249 CYS A CA 1
ATOM 1872 C C . CYS A 1 249 ? 4.408 5.509 -17.070 1.00 91.50 249 CYS A C 1
ATOM 1874 O O . CYS A 1 249 ? 4.215 5.077 -15.930 1.00 91.50 249 CYS A O 1
ATOM 1876 N N . LEU A 1 250 ? 5.490 5.217 -17.785 1.00 92.62 250 LEU A N 1
ATOM 1877 C CA . LEU A 1 250 ? 6.696 4.645 -17.208 1.00 92.62 250 LEU A CA 1
ATOM 1878 C C . LEU A 1 250 ? 7.714 5.766 -17.068 1.00 92.62 250 LEU A C 1
ATOM 1880 O O . LEU A 1 250 ? 8.039 6.436 -18.049 1.00 92.62 250 LEU A O 1
ATOM 1884 N N . GLN A 1 251 ? 8.271 5.937 -15.881 1.00 91.50 251 GLN A N 1
ATOM 1885 C CA . GLN A 1 251 ? 9.331 6.915 -15.659 1.00 91.50 251 GLN A CA 1
ATOM 1886 C C . GLN A 1 251 ? 10.620 6.185 -15.251 1.00 91.50 251 GLN A C 1
ATOM 1888 O O . GLN A 1 251 ? 10.602 5.110 -14.646 1.00 91.50 251 GLN A O 1
ATOM 1893 N N . GLU A 1 252 ? 11.762 6.730 -15.664 1.00 93.06 252 GLU A N 1
ATOM 1894 C CA . GLU A 1 252 ? 13.059 6.097 -15.441 1.00 93.06 252 GLU A CA 1
ATOM 1895 C C . GLU A 1 252 ? 13.470 6.146 -13.961 1.00 93.06 252 GLU A C 1
ATOM 1897 O O . GLU A 1 252 ? 13.454 7.202 -13.320 1.00 93.06 252 GLU A O 1
ATOM 1902 N N . VAL A 1 253 ? 13.895 4.997 -13.431 1.00 91.50 253 VAL A N 1
ATOM 1903 C CA . VAL A 1 253 ? 14.388 4.871 -12.056 1.00 91.50 253 VAL A CA 1
ATOM 1904 C C . VAL A 1 253 ? 15.825 5.374 -11.987 1.00 91.50 253 VAL A C 1
ATOM 1906 O O . VAL A 1 253 ? 16.709 4.772 -12.571 1.00 91.50 253 VAL A O 1
ATOM 1909 N N . GLN A 1 254 ? 16.106 6.430 -11.229 1.00 88.75 254 GLN A N 1
ATOM 1910 C CA . GLN A 1 254 ? 17.429 7.087 -11.222 1.00 88.75 254 GLN A CA 1
ATOM 1911 C C . GLN A 1 254 ? 18.559 6.288 -10.540 1.00 88.75 254 GLN A C 1
ATOM 1913 O O . GLN A 1 254 ? 19.697 6.744 -10.471 1.00 88.75 254 GLN A O 1
ATOM 1918 N N . THR A 1 255 ? 18.260 5.106 -10.004 1.00 86.31 255 THR A N 1
ATOM 1919 C CA . THR A 1 255 ? 19.216 4.249 -9.300 1.00 86.31 255 THR A CA 1
ATOM 1920 C C . THR A 1 255 ? 19.199 2.838 -9.872 1.00 86.31 255 THR A C 1
ATOM 1922 O O . THR A 1 255 ? 18.144 2.298 -10.192 1.00 86.31 255 THR A O 1
ATOM 1925 N N . ASN A 1 256 ? 20.372 2.215 -9.957 1.00 88.19 256 ASN A N 1
ATOM 1926 C CA . ASN A 1 256 ? 20.491 0.783 -10.245 1.00 88.19 256 ASN A CA 1
ATOM 1927 C C . ASN A 1 256 ? 20.393 -0.068 -8.974 1.00 88.19 256 ASN A C 1
ATOM 1929 O O . ASN A 1 256 ? 20.302 -1.288 -9.048 1.00 88.19 256 ASN A O 1
ATOM 1933 N N . ASN A 1 257 ? 20.432 0.556 -7.796 1.00 90.31 257 ASN A N 1
ATOM 1934 C CA . ASN A 1 257 ? 20.355 -0.157 -6.535 1.00 90.31 257 ASN A CA 1
ATOM 1935 C C . ASN A 1 257 ? 18.884 -0.428 -6.188 1.00 90.31 257 ASN A C 1
ATOM 1937 O O . ASN A 1 257 ? 18.133 0.491 -5.849 1.00 90.31 257 ASN A O 1
ATOM 1941 N N . PHE A 1 258 ? 18.487 -1.701 -6.247 1.00 90.25 258 PHE A N 1
ATOM 1942 C CA . PHE A 1 258 ? 17.133 -2.122 -5.891 1.00 90.25 258 PHE A CA 1
ATOM 1943 C C . PHE A 1 258 ? 16.787 -1.792 -4.431 1.00 90.25 258 PHE A C 1
ATOM 1945 O O . PHE A 1 258 ? 15.639 -1.477 -4.144 1.00 90.25 258 PHE A O 1
ATOM 1952 N N . GLU A 1 259 ? 17.754 -1.795 -3.509 1.00 90.81 259 GLU A N 1
ATOM 1953 C CA . GLU A 1 259 ? 17.513 -1.444 -2.108 1.00 90.81 259 GLU A CA 1
ATOM 1954 C C . GLU A 1 259 ? 17.167 0.044 -1.965 1.00 90.81 259 GLU A C 1
ATOM 1956 O O . GLU A 1 259 ? 16.236 0.402 -1.247 1.00 90.81 259 GLU A O 1
ATOM 1961 N N . SER A 1 260 ? 17.843 0.912 -2.725 1.00 89.75 260 SER A N 1
ATOM 1962 C CA . SER A 1 260 ? 17.502 2.338 -2.798 1.00 89.75 260 SER A CA 1
ATOM 1963 C C . SER A 1 260 ? 16.143 2.587 -3.459 1.00 89.75 260 SER A C 1
ATOM 1965 O O . SER A 1 260 ? 15.432 3.501 -3.050 1.00 89.75 260 SER A O 1
ATOM 1967 N N . PHE A 1 261 ? 15.776 1.793 -4.471 1.00 89.00 261 PHE A N 1
ATOM 1968 C CA . PHE A 1 261 ? 14.464 1.885 -5.118 1.00 89.00 261 PHE A CA 1
ATOM 1969 C C . PHE A 1 261 ? 13.331 1.468 -4.171 1.00 89.00 261 PHE A C 1
ATOM 1971 O O . PHE A 1 261 ? 12.334 2.180 -4.046 1.00 89.00 261 PHE A O 1
ATOM 1978 N N . LEU A 1 262 ? 13.501 0.331 -3.493 1.00 87.25 262 LEU A N 1
ATOM 1979 C CA . LEU A 1 262 ? 12.491 -0.241 -2.610 1.00 87.25 262 LEU A CA 1
ATOM 1980 C C . LEU A 1 262 ? 12.347 0.524 -1.289 1.00 87.25 262 LEU A C 1
ATOM 1982 O O . LEU A 1 262 ? 11.239 0.643 -0.774 1.00 87.25 262 LEU A O 1
ATOM 1986 N N . GLY A 1 263 ? 13.453 1.038 -0.748 1.00 87.75 263 GLY A N 1
ATOM 1987 C CA . GLY A 1 263 ? 13.507 1.634 0.584 1.00 87.75 263 GLY A CA 1
ATOM 1988 C C . GLY A 1 263 ? 13.703 0.592 1.690 1.00 87.75 263 GLY A C 1
ATOM 1989 O O . GLY A 1 263 ? 13.227 -0.545 1.613 1.00 87.75 263 GLY A O 1
ATOM 1990 N N . ASN A 1 264 ? 14.417 0.986 2.745 1.00 85.81 264 ASN A N 1
ATOM 1991 C CA . ASN A 1 264 ? 14.809 0.084 3.831 1.00 85.81 264 ASN A CA 1
ATOM 1992 C C . ASN A 1 264 ? 13.605 -0.452 4.613 1.00 85.81 264 ASN A C 1
ATOM 1994 O O . ASN A 1 264 ? 13.591 -1.620 4.993 1.00 85.81 264 ASN A O 1
ATOM 1998 N N . GLU A 1 265 ? 12.583 0.372 4.826 1.00 83.06 265 GLU A N 1
ATOM 1999 C CA . GLU A 1 265 ? 11.365 0.011 5.551 1.00 83.06 265 GLU A CA 1
ATOM 2000 C C . GLU A 1 265 ? 10.620 -1.116 4.830 1.00 83.06 265 GLU A C 1
ATOM 2002 O O . GLU A 1 265 ? 10.251 -2.115 5.448 1.00 83.06 265 GLU A O 1
ATOM 2007 N N . TYR A 1 266 ? 10.469 -1.002 3.507 1.00 84.88 266 TYR A N 1
ATOM 2008 C CA . TYR A 1 266 ? 9.837 -2.032 2.686 1.00 84.88 266 TYR A CA 1
ATOM 2009 C C . TYR A 1 266 ? 10.653 -3.328 2.666 1.00 84.88 266 TYR A C 1
ATOM 2011 O O . TYR A 1 266 ? 10.110 -4.421 2.819 1.00 84.88 266 TYR A O 1
ATOM 2019 N N . ILE A 1 267 ? 11.975 -3.218 2.526 1.00 86.50 267 ILE A N 1
ATOM 2020 C CA . ILE A 1 267 ? 12.880 -4.372 2.546 1.00 86.50 267 ILE A CA 1
ATOM 2021 C C . ILE A 1 267 ? 12.797 -5.113 3.877 1.00 86.50 267 ILE A C 1
ATOM 2023 O O . ILE A 1 267 ? 12.719 -6.342 3.893 1.00 86.50 267 ILE A O 1
ATOM 2027 N N . ASN A 1 268 ? 12.810 -4.379 4.988 1.00 85.00 268 ASN A N 1
ATOM 2028 C CA . ASN A 1 268 ? 12.661 -4.960 6.314 1.00 85.00 268 ASN A CA 1
ATOM 2029 C C . ASN A 1 268 ? 11.301 -5.646 6.439 1.00 85.00 268 ASN A C 1
ATOM 2031 O O . ASN A 1 268 ? 11.251 -6.784 6.896 1.00 85.00 268 ASN A O 1
ATOM 2035 N N . ALA A 1 269 ? 10.231 -5.023 5.932 1.00 84.06 269 ALA A N 1
ATOM 2036 C CA . ALA A 1 269 ? 8.907 -5.626 5.934 1.00 84.06 269 ALA A CA 1
ATOM 2037 C C . ALA A 1 269 ? 8.869 -6.974 5.192 1.00 84.06 269 ALA A C 1
ATOM 2039 O O . ALA A 1 269 ? 8.391 -7.974 5.732 1.00 84.06 269 ALA A O 1
ATOM 2040 N N . VAL A 1 270 ? 9.442 -7.023 3.984 1.00 80.62 270 VAL A N 1
ATOM 2041 C CA . VAL A 1 270 ? 9.551 -8.250 3.178 1.00 80.62 270 VAL A CA 1
ATOM 2042 C C . VAL A 1 270 ? 10.402 -9.311 3.883 1.00 80.62 270 VAL A C 1
ATOM 2044 O O . VAL A 1 270 ? 10.017 -10.479 3.919 1.00 80.62 270 VAL A O 1
ATOM 2047 N N . ARG A 1 271 ? 11.552 -8.938 4.462 1.00 83.62 271 ARG A N 1
ATOM 2048 C CA . ARG A 1 271 ? 12.455 -9.877 5.156 1.00 83.62 271 ARG A CA 1
ATOM 2049 C C . ARG A 1 271 ? 11.813 -10.490 6.396 1.00 83.62 271 ARG A C 1
ATOM 2051 O O . ARG A 1 271 ? 11.904 -11.703 6.574 1.00 83.62 271 ARG A O 1
ATOM 2058 N N . SER A 1 272 ? 11.171 -9.672 7.224 1.00 83.00 272 SER A N 1
ATOM 2059 C CA . SER A 1 272 ? 10.495 -10.121 8.441 1.00 83.00 272 SER A CA 1
ATOM 2060 C C . SER A 1 272 ? 9.367 -11.089 8.113 1.00 83.00 272 SER A C 1
ATOM 2062 O O . SER A 1 272 ? 9.262 -12.153 8.710 1.00 83.00 272 SER A O 1
ATOM 2064 N N . LEU A 1 273 ? 8.573 -10.785 7.087 1.00 77.44 273 LEU A N 1
ATOM 2065 C CA . LEU A 1 273 ? 7.457 -11.643 6.714 1.00 77.44 273 LEU A CA 1
ATOM 2066 C C . LEU A 1 273 ? 7.831 -12.949 6.031 1.00 77.44 273 LEU A C 1
ATOM 2068 O O . LEU A 1 273 ? 7.058 -13.899 6.112 1.00 77.44 273 LEU A O 1
ATOM 2072 N N . ARG A 1 274 ? 9.017 -13.043 5.424 1.00 78.06 274 ARG A N 1
ATOM 2073 C CA . ARG A 1 274 ? 9.545 -14.331 4.949 1.00 78.06 274 ARG A CA 1
ATOM 2074 C C . ARG A 1 274 ? 9.734 -15.349 6.079 1.00 78.06 274 ARG A C 1
ATOM 2076 O O . ARG A 1 274 ? 9.784 -16.538 5.791 1.00 78.06 274 ARG A O 1
ATOM 2083 N N . GLN A 1 275 ? 9.794 -14.910 7.340 1.00 80.31 275 GLN A N 1
ATOM 2084 C CA . GLN A 1 275 ? 9.774 -15.813 8.497 1.00 80.31 275 GLN A CA 1
ATOM 2085 C C . GLN A 1 275 ? 8.377 -16.413 8.745 1.00 80.31 275 GLN A C 1
ATOM 2087 O O . GLN A 1 275 ? 8.257 -17.477 9.344 1.00 80.31 275 GLN A O 1
ATOM 2092 N N . CYS A 1 276 ? 7.319 -15.772 8.234 1.00 80.56 276 CYS A N 1
ATOM 2093 C CA . CYS A 1 276 ? 5.919 -16.164 8.393 1.00 80.56 276 CYS A CA 1
ATOM 2094 C C . CYS A 1 276 ? 5.334 -16.713 7.088 1.00 80.56 276 CYS A C 1
ATOM 2096 O O . CYS A 1 276 ? 4.422 -16.143 6.479 1.00 80.56 276 CYS A O 1
ATOM 2098 N N . THR A 1 277 ? 5.866 -17.859 6.676 1.00 67.62 277 THR A N 1
ATOM 2099 C CA . THR A 1 277 ? 5.549 -18.555 5.424 1.00 67.62 277 THR A CA 1
ATOM 2100 C C . THR A 1 277 ? 4.039 -18.789 5.246 1.00 67.62 277 THR A C 1
ATOM 2102 O O . THR A 1 277 ? 3.468 -18.416 4.218 1.00 67.62 277 THR A O 1
ATOM 2105 N N . ALA A 1 278 ? 3.326 -19.286 6.257 1.00 63.12 278 ALA A N 1
ATOM 2106 C CA . ALA A 1 278 ? 1.889 -19.585 6.146 1.00 63.12 278 ALA A CA 1
ATOM 2107 C C . ALA A 1 278 ? 0.986 -18.379 5.781 1.00 63.12 278 ALA A C 1
ATOM 2109 O O . ALA A 1 278 ? -0.140 -18.578 5.336 1.00 63.12 278 ALA A O 1
ATOM 2110 N N . ASN A 1 279 ? 1.468 -17.140 5.934 1.00 58.50 279 ASN A N 1
ATOM 2111 C CA . ASN A 1 279 ? 0.660 -15.922 5.805 1.00 58.50 279 ASN A CA 1
ATOM 2112 C C . ASN A 1 279 ? 1.002 -15.064 4.577 1.00 58.50 279 ASN A C 1
ATOM 2114 O O . ASN A 1 279 ? 0.518 -13.933 4.475 1.00 58.50 279 ASN A O 1
ATOM 2118 N N . THR A 1 280 ? 1.861 -15.549 3.672 1.00 59.06 280 THR A N 1
ATOM 2119 C CA . THR A 1 280 ? 2.379 -14.755 2.542 1.00 59.06 280 THR A CA 1
ATOM 2120 C C . THR A 1 280 ? 2.403 -15.513 1.205 1.00 59.06 280 THR A C 1
ATOM 2122 O O . THR A 1 280 ? 3.472 -15.706 0.628 1.00 59.06 280 THR A O 1
ATOM 2125 N N . PRO A 1 281 ? 1.238 -15.898 0.640 1.00 51.62 281 PRO A N 1
ATOM 2126 C CA . PRO A 1 281 ? 1.170 -16.719 -0.579 1.00 51.62 281 PRO A CA 1
ATOM 2127 C C . PRO A 1 281 ? 1.922 -16.141 -1.795 1.00 51.62 281 PRO A C 1
ATOM 2129 O O . PRO A 1 281 ? 2.365 -16.900 -2.647 1.00 51.62 281 PRO A O 1
ATOM 2132 N N . GLY A 1 282 ? 2.102 -14.815 -1.867 1.00 48.75 282 GLY A N 1
ATOM 2133 C CA . GLY A 1 282 ? 2.773 -14.124 -2.978 1.00 48.75 282 GLY A CA 1
ATOM 2134 C C . GLY A 1 282 ? 4.261 -13.799 -2.784 1.00 48.75 282 GLY A C 1
ATOM 2135 O O . GLY A 1 282 ? 4.878 -13.280 -3.703 1.00 48.75 282 GLY A O 1
ATOM 2136 N N . LEU A 1 283 ? 4.869 -14.074 -1.620 1.00 46.44 283 LEU A N 1
ATOM 2137 C CA . LEU A 1 283 ? 6.308 -13.810 -1.398 1.00 46.44 283 LEU A CA 1
ATOM 2138 C C . LEU A 1 283 ? 7.208 -15.009 -1.743 1.00 46.44 283 LEU A C 1
ATOM 2140 O O . LEU A 1 283 ? 8.431 -14.942 -1.572 1.00 46.44 283 LEU A O 1
ATOM 2144 N N . TYR A 1 284 ? 6.615 -16.092 -2.242 1.00 43.50 284 TYR A N 1
ATOM 2145 C CA . TYR A 1 284 ? 7.304 -17.322 -2.597 1.00 43.50 284 TYR A CA 1
ATOM 2146 C C . TYR A 1 284 ? 7.885 -17.271 -4.005 1.00 43.50 284 TYR A C 1
ATOM 2148 O O . TYR A 1 284 ? 7.380 -17.881 -4.940 1.00 43.50 284 TYR A O 1
ATOM 2156 N N . PHE A 1 285 ? 9.041 -16.635 -4.108 1.00 39.00 285 PHE A N 1
ATOM 2157 C CA . PHE A 1 285 ? 10.106 -17.200 -4.922 1.00 39.00 285 PHE A CA 1
ATOM 2158 C C . PHE A 1 285 ? 11.171 -17.687 -3.944 1.00 39.00 285 PHE A C 1
ATOM 2160 O O . PHE A 1 285 ? 11.986 -16.912 -3.439 1.00 39.00 285 PHE A O 1
ATOM 2167 N N . THR A 1 286 ? 11.106 -18.973 -3.594 1.00 31.08 286 THR A N 1
ATOM 2168 C CA . THR A 1 286 ? 12.212 -19.648 -2.913 1.00 31.08 286 THR A CA 1
ATOM 2169 C C . THR A 1 286 ? 13.414 -19.581 -3.845 1.00 31.08 286 THR A C 1
ATOM 2171 O O . THR A 1 286 ? 13.385 -20.165 -4.929 1.00 31.08 286 THR A O 1
ATOM 2174 N N . LEU A 1 287 ? 14.444 -18.831 -3.450 1.00 30.75 287 LEU A N 1
ATOM 2175 C CA . LEU A 1 287 ? 15.760 -18.986 -4.058 1.00 30.75 287 LEU A CA 1
ATOM 2176 C C . LEU A 1 287 ? 16.199 -20.443 -3.816 1.00 30.75 287 LEU A C 1
ATOM 2178 O O . LEU A 1 287 ? 16.017 -20.914 -2.688 1.00 30.75 287 LEU A O 1
ATOM 2182 N N . PRO A 1 288 ? 16.695 -21.157 -4.841 1.00 30.31 288 PRO A N 1
ATOM 2183 C CA . PRO A 1 288 ? 17.356 -22.441 -4.636 1.00 30.31 288 PRO A CA 1
ATOM 2184 C C . PRO A 1 288 ? 18.591 -22.302 -3.737 1.00 30.31 288 PRO A C 1
ATOM 2186 O O . PRO A 1 288 ? 19.204 -21.206 -3.721 1.00 30.31 288 PRO A O 1
#

=== Feature glossary ===
The features interleaved in this record are:

— What the protein is —

Sequence gives the chain of amino acids in standard one-letter code (A=alanine, C=cysteine, …, Y=tyrosine), read N→C. It is the only feature that is directly encoded by the gene; all structural features are derived from the folded form of this sequence.

Database cross-references. InterPro integrates a dozen domain/family signature databases into unified entries with residue-range hits. GO terms attach function/process/location labels with evidence codes. CATH codes position the fold in a four-level structural taxonomy. Organism is the NCBI-taxonomy species name.

— Where its atoms are —

Atomic coordinates in PDBx/mmCIF format — the same representation the Protein Data Bank distributes. Each line of the _atom_site loop places one backbone atom in Cartesian space (units: ångströms, origin: arbitrary).

The six renders are orthographic views along the three Cartesian axes in both directions. Representation (cartoon, sticks, or surface) and color scheme (sequence-rainbow or by-chain) vary across proteins so the training set covers all the common visualization conventions.

— Local backbone conformation —

Eight-state secondary structure (DSSP): H is the canonical α-helix, G the tighter 3₁₀-helix, I the wider π-helix; E/B are β-structure, T and S are turns and bends, and '-' is everything else. DSSP derives these from the pattern of main-chain N–H···O=C hydrogen bonds, not from the sequence.

P-SEA three-state annotation labels each residue as helix, strand, or coil based purely on the geometry of the Cα trace. It serves as a fallback when the full backbone (and thus DSSP) is unavailable.

The φ/ψ torsion pair specifies the backbone conformation at each residue. φ rotates about the N–Cα bond, ψ about the Cα–C bond. Steric clashes forbid most of the (φ, ψ) plane — the allowed regions (α-helix basin, β-sheet basin, left-handed helix) are the Ramachandran-allowed regions.

— Global shape and packing —

The geometric summary reports three shape descriptors. Rg (radius of gyration) measures how spread out the Cα atoms are about their centre of mass; compact globular proteins have small Rg, elongated or unfolded ones large. Cα contacts (<8 Å, |i−j|>4) count long-range residue pairs in spatial proximity — high for tightly packed folds, near zero for rods or random coil. The bounding-box extents give the protein's footprint along x, y, z in Å.

Solvent-accessible surface area (SASA) is the area in Å² traced out by the centre of a 1.4 Å probe sphere (a water molecule) rolled over the protein's van der Waals surface (Shrake–Rupley / Lee–Richards construction). Buried residues have near-zero SASA; fully exposed residues can exceed 200 Å². The total SASA scales roughly with the number of surface residues.

The contact map is a binary N×N matrix image: pixel (i, j) is dark where Cα_i and Cα_j are within 8 Å and |i−j|>4. Because the |i−j|>4 filter removes local helical contacts, off-diagonal stripes parallel to the main diagonal indicate parallel β-sheets; stripes perpendicular to it indicate antiparallel β-sheets. The Ramachandran plot scatters every residue's (φ, ψ) pair against the sterically allowed regions. The PAE heatmap renders the predicted-aligned-error matrix.

— Structural neighborhood —

3Di is Foldseek's structural alphabet. Each residue is assigned one of twenty discrete states based on how its Cα sits relative to its spatial (not sequential) neighbors. Aligning 3Di strings finds structural homologs roughly as well as full 3D superposition, but orders of magnitude faster.

Nearest PDB neighbors are the top structural matches found by Foldseek when searching this structure against the entire Protein Data Bank. Each hit reports a TM-score (0 to 1; >0.5 almost always implies the same fold) and an E-value. These are *structural* homologs — they may share no detectable sequence similarity.

— Confidence and disorder —

For AlphaFold models, the B-factor field carries pLDDT — the model's own estimate of local accuracy on a 0–100 scale. Regions with pLDDT<50 should be treated as essentially unmodeled; they often correspond to intrinsically disordered segments.

Crystallographic B-factors measure how much each atom's electron density is smeared out, in Å². They rise in mobile loops and surface residues and fall in the buried interior. In AlphaFold models this column is repurposed to hold pLDDT instead.

Predicted aligned error is AlphaFold's pairwise confidence. Unlike pLDDT (per-residue), PAE is per-residue-pair and captures whether two parts of the structure are correctly placed relative to each other. Units are ångströms of expected positional error.